Protein AF-A0AB34H492-F1 (afdb_monomer_lite)

Sequence (270 aa):
MSVILGNLPASDYFNIISFSDTVSVWKARGSIQATIQNVHSAKDYLGHMEAAGWTDINAALLAAASVLNHSNQEPGRGPSVGRITLIIFLTDGEPTAGVTTPSVILSNIRQALDNRNQGAAWRIYEDTNTALQLEGLYEEISMPLLVDVHLDYLGGLIGASPWAFFPNYFGGSELVVAGQVQPGEQELDIYLATRGPRGQLLVAHHSEVATNSSQKVFGCPGKPAPNVAHFICCLWADITFGELLEAHFQAHDASTHNLLATKVLNLSFE

Foldseek 3Di:
DLLLLVPADQADWDWDWDDALDIDTPDPQATDGSDPVVSVVVVVVVVPDDDDHHAAPLVRLLVVLVSVVSVQDDPPPDGQQFADDDDDDDDPDAHDHDDRDVVVSVVSNCVSNVNLPDDDDDDQDPDPCSVVVVNVVCQQVVAWFWAFKKKAKDDFFPPDDRIDTDGTDGPPDDDDDATHGHPPDQKIKMKIWIAGRNNDIDIDIDMDTPDPPLPPQPDDPPDPRPSVVVVSLVVNLVVVLVVLVVQLVVDDDPVSNVVSVVVNVVSVVD

pLDDT: mean 83.24, std 13.1, range [38.69, 97.56]

Secondary structure (DSSP, 8-state):
-HHHHHH--TT-EE--EEESSSEEES-TT--EE--HHHHHHHHHHHHT----S---HHHHHHHHHHHHHHHT--BTBPP-TT---------SS---SS---HHHHHHHHHHHTTT-------PPP-STTHHHHHHHHHHHHS-EEEEEEEEEEES-EESS-SEEEEEEEETT-------EEPTT--EEEEEEEEE-TTS-EEEEEEEEE----TT---S-TTSPPP-HHHHHHHHHHHHHHHHHHHHHHH--SHHHHHHHHHHHHHHHT-

Organism: Eschrichtius robustus (NCBI:txid9764)

Radius of gyration: 22.79 Å; chains: 1; bounding box: 48×48×65 Å

Structure (mmCIF, N/CA/C/O backbone):
data_AF-A0AB34H492-F1
#
_entry.id   AF-A0AB34H492-F1
#
loop_
_atom_site.group_PDB
_atom_site.id
_atom_site.type_symbol
_atom_site.label_atom_id
_atom_site.label_alt_id
_atom_site.label_comp_id
_atom_site.label_asym_id
_atom_site.label_entity_id
_atom_site.label_seq_id
_atom_site.pdbx_PDB_ins_code
_atom_site.Cartn_x
_atom_site.Cartn_y
_atom_site.Cartn_z
_atom_site.occupancy
_atom_site.B_iso_or_equiv
_atom_site.auth_seq_id
_atom_site.auth_comp_id
_atom_site.auth_asym_id
_atom_site.auth_atom_id
_atom_site.pdbx_PDB_model_num
ATOM 1 N N . MET A 1 1 ? 13.995 -9.605 -4.541 1.00 79.12 1 MET A N 1
ATOM 2 C CA . MET A 1 1 ? 13.024 -9.961 -5.607 1.00 79.12 1 MET A CA 1
ATOM 3 C C . MET A 1 1 ? 12.904 -11.456 -5.907 1.00 79.12 1 MET A C 1
ATOM 5 O O . MET A 1 1 ? 11.776 -11.912 -6.023 1.00 79.12 1 MET A O 1
ATOM 9 N N . SER A 1 2 ? 13.987 -12.242 -6.021 1.00 80.50 2 SER A N 1
ATOM 10 C CA . SER A 1 2 ? 13.864 -13.694 -6.305 1.00 80.50 2 SER A CA 1
ATOM 11 C C . SER A 1 2 ? 13.035 -14.458 -5.256 1.00 80.50 2 SER A C 1
ATOM 13 O O . SER A 1 2 ? 12.267 -15.347 -5.622 1.00 80.50 2 SER A O 1
ATOM 15 N N . VAL A 1 3 ? 13.153 -14.054 -3.983 1.00 82.94 3 VAL A N 1
ATOM 16 C CA . VAL A 1 3 ? 12.357 -14.562 -2.852 1.00 82.94 3 VAL A CA 1
ATOM 17 C C . VAL A 1 3 ? 10.865 -14.288 -3.065 1.00 82.94 3 VAL A C 1
ATOM 19 O O . VAL A 1 3 ? 10.089 -15.224 -3.198 1.00 82.94 3 VAL A O 1
ATOM 22 N N . ILE A 1 4 ? 10.490 -13.016 -3.250 1.00 87.94 4 ILE A N 1
ATOM 23 C CA . ILE A 1 4 ? 9.106 -12.586 -3.523 1.00 87.94 4 ILE A CA 1
ATOM 24 C C . ILE A 1 4 ? 8.499 -13.364 -4.697 1.00 87.94 4 ILE A C 1
ATOM 26 O O . ILE A 1 4 ? 7.429 -13.947 -4.571 1.00 87.94 4 ILE A O 1
ATOM 30 N N . LEU A 1 5 ? 9.207 -13.443 -5.831 1.00 91.25 5 LEU A N 1
ATOM 31 C CA . LEU A 1 5 ? 8.718 -14.165 -7.010 1.00 91.25 5 LEU A CA 1
ATOM 32 C C . LEU A 1 5 ? 8.516 -15.667 -6.763 1.00 91.25 5 LEU A C 1
ATOM 34 O O . LEU A 1 5 ? 7.675 -16.275 -7.416 1.00 91.25 5 LEU A O 1
ATOM 38 N N . GLY A 1 6 ? 9.302 -16.273 -5.870 1.00 87.31 6 GLY A N 1
ATOM 39 C CA . GLY A 1 6 ? 9.151 -17.678 -5.487 1.00 87.31 6 GLY A CA 1
ATOM 40 C C . GLY A 1 6 ? 7.926 -17.945 -4.612 1.00 87.31 6 GLY A C 1
ATOM 41 O O . GLY A 1 6 ? 7.386 -19.046 -4.678 1.00 87.31 6 GLY A O 1
ATOM 42 N N . ASN A 1 7 ? 7.481 -16.939 -3.859 1.00 88.50 7 ASN A N 1
ATOM 43 C CA . ASN A 1 7 ? 6.376 -17.043 -2.906 1.00 88.50 7 ASN A CA 1
ATOM 44 C C . ASN A 1 7 ? 5.032 -16.561 -3.484 1.00 88.50 7 ASN A C 1
ATOM 46 O O . ASN A 1 7 ? 4.016 -16.646 -2.801 1.00 88.50 7 ASN A O 1
ATOM 50 N N . LEU A 1 8 ? 4.999 -16.091 -4.740 1.00 91.50 8 LEU A N 1
ATOM 51 C CA . LEU A 1 8 ? 3.760 -15.679 -5.403 1.00 91.50 8 LEU A CA 1
ATOM 52 C C . LEU A 1 8 ? 2.799 -16.870 -5.593 1.00 91.50 8 LEU A C 1
ATOM 54 O O . LEU A 1 8 ? 3.162 -17.851 -6.255 1.00 91.50 8 LEU A O 1
ATOM 58 N N . PRO A 1 9 ? 1.547 -16.780 -5.110 1.00 90.44 9 PRO A N 1
ATOM 59 C CA . PRO A 1 9 ? 0.512 -17.760 -5.415 1.00 90.44 9 PRO A CA 1
ATOM 60 C C . PRO A 1 9 ? 0.245 -17.859 -6.921 1.00 90.44 9 PRO A C 1
ATOM 62 O O . PRO A 1 9 ? 0.127 -16.856 -7.619 1.00 90.44 9 PRO A O 1
ATOM 65 N N . ALA A 1 10 ? 0.038 -19.072 -7.440 1.00 91.75 10 ALA A N 1
ATOM 66 C CA . ALA A 1 10 ? -0.224 -19.279 -8.871 1.00 91.75 10 ALA A CA 1
ATOM 67 C C . ALA A 1 10 ? -1.538 -18.642 -9.376 1.00 91.75 10 ALA A C 1
ATOM 69 O O . ALA A 1 10 ? -1.752 -18.519 -10.586 1.00 91.75 10 ALA A O 1
ATOM 70 N N . SER A 1 11 ? -2.440 -18.263 -8.468 1.00 88.31 11 SER A N 1
ATOM 71 C CA . SER A 1 11 ? -3.657 -17.494 -8.758 1.00 88.31 11 SER A CA 1
ATOM 72 C C . SER A 1 11 ? -3.389 -16.027 -9.085 1.00 88.31 11 SER A C 1
ATOM 74 O O . SER A 1 11 ? -4.253 -15.373 -9.680 1.00 88.31 11 SER A O 1
ATOM 76 N N . ASP A 1 12 ? -2.220 -15.520 -8.703 1.00 90.38 12 ASP A N 1
ATOM 77 C CA . ASP A 1 12 ? -1.935 -14.095 -8.689 1.00 90.38 12 ASP A CA 1
ATOM 78 C C . ASP A 1 12 ? -1.379 -13.625 -10.024 1.00 90.38 12 ASP A C 1
ATOM 80 O O . ASP A 1 12 ? -0.982 -14.407 -10.895 1.00 90.38 12 ASP A O 1
ATOM 84 N N . TYR A 1 13 ? -1.404 -12.309 -10.203 1.00 91.94 13 TYR A N 1
ATOM 85 C CA . TYR A 1 13 ? -0.961 -11.643 -11.414 1.00 91.94 13 TYR A CA 1
ATOM 86 C C . TYR A 1 13 ? 0.046 -10.579 -11.042 1.00 91.94 13 TYR A C 1
ATOM 88 O O . TYR A 1 13 ? -0.188 -9.797 -10.127 1.00 91.94 13 TYR A O 1
ATOM 96 N N . PHE A 1 14 ? 1.142 -10.527 -11.782 1.00 94.38 14 PHE A N 1
ATOM 97 C CA . PHE A 1 14 ? 2.232 -9.619 -11.482 1.00 94.38 14 PHE A CA 1
ATOM 98 C C . PHE A 1 14 ? 2.835 -9.039 -12.758 1.00 94.38 14 PHE A C 1
ATOM 100 O O . PHE A 1 14 ? 2.651 -9.551 -13.868 1.00 94.38 14 PHE A O 1
ATOM 107 N N . ASN A 1 15 ? 3.563 -7.947 -12.575 1.00 95.44 15 ASN A N 1
ATOM 108 C CA . ASN A 1 15 ? 4.423 -7.346 -13.577 1.00 95.44 15 ASN A CA 1
ATOM 109 C C . ASN A 1 15 ? 5.659 -6.790 -12.867 1.00 95.44 15 ASN A C 1
ATOM 111 O O . ASN A 1 15 ? 5.642 -6.593 -11.652 1.00 95.44 15 ASN A O 1
ATOM 115 N N . ILE A 1 16 ? 6.726 -6.550 -13.619 1.00 95.81 16 ILE A N 1
ATOM 116 C CA . ILE A 1 16 ? 7.965 -5.978 -13.096 1.00 95.81 16 ILE A CA 1
ATOM 117 C C . ILE A 1 16 ? 8.245 -4.710 -13.883 1.00 95.81 16 ILE A C 1
ATOM 119 O O . ILE A 1 16 ? 8.241 -4.720 -15.117 1.00 95.81 16 ILE A O 1
ATOM 123 N N . ILE A 1 17 ? 8.478 -3.628 -13.151 1.00 95.31 17 ILE A N 1
ATOM 124 C CA . ILE A 1 17 ? 8.886 -2.344 -13.704 1.00 95.31 17 ILE A CA 1
ATOM 125 C C . ILE A 1 17 ? 10.258 -2.043 -13.128 1.00 95.31 17 ILE A C 1
ATOM 127 O O . ILE A 1 17 ? 10.424 -1.962 -11.913 1.00 95.31 17 ILE A O 1
ATOM 131 N N . SER A 1 18 ? 11.238 -1.922 -14.012 1.00 94.31 18 SER A N 1
ATOM 132 C CA . SER A 1 18 ? 12.581 -1.465 -13.678 1.00 94.31 18 SER A CA 1
ATOM 133 C C . SER A 1 18 ? 12.731 -0.020 -14.124 1.00 94.31 18 SER A C 1
ATOM 135 O O . SER A 1 18 ? 12.224 0.345 -15.189 1.00 94.31 18 SER A O 1
ATOM 137 N N . PHE A 1 19 ? 13.424 0.791 -13.333 1.00 94.31 19 PHE A N 1
ATOM 138 C CA . PHE A 1 19 ? 13.588 2.205 -13.631 1.00 94.31 19 PHE A CA 1
ATOM 139 C C . PHE A 1 19 ? 14.992 2.709 -13.298 1.00 94.31 19 PHE A C 1
ATOM 141 O O . PHE A 1 19 ? 15.631 2.233 -12.362 1.00 94.31 19 PHE A O 1
ATOM 148 N N . SER A 1 20 ? 15.422 3.676 -14.098 1.00 93.31 20 SER A N 1
ATOM 149 C CA . SER A 1 20 ? 16.578 4.551 -13.930 1.00 93.31 20 SER A CA 1
ATOM 150 C C . SER A 1 20 ? 16.148 5.964 -14.363 1.00 93.31 20 SER A C 1
ATOM 152 O O . SER A 1 20 ? 15.064 6.412 -13.999 1.00 93.31 20 SER A O 1
ATOM 154 N N . ASP A 1 21 ? 16.926 6.650 -15.202 1.00 90.38 21 ASP A N 1
ATOM 155 C CA . ASP A 1 21 ? 16.483 7.747 -16.068 1.00 90.38 21 ASP A CA 1
ATOM 156 C C . ASP A 1 21 ? 15.478 7.302 -17.145 1.00 90.38 21 ASP A C 1
ATOM 158 O O . ASP A 1 21 ? 14.836 8.137 -17.782 1.00 90.38 21 ASP A O 1
ATOM 162 N N . THR A 1 22 ? 15.331 5.990 -17.354 1.00 91.38 22 THR A N 1
ATOM 163 C CA . THR A 1 22 ? 14.330 5.397 -18.245 1.00 91.38 22 THR A CA 1
ATOM 164 C C . THR A 1 22 ? 13.507 4.343 -17.514 1.00 91.38 22 THR A C 1
ATOM 166 O O . THR A 1 22 ? 13.939 3.783 -16.510 1.00 91.38 22 THR A O 1
ATOM 169 N N . VAL A 1 23 ? 12.305 4.055 -18.013 1.00 94.19 23 VAL A N 1
ATOM 170 C CA . VAL A 1 23 ? 11.406 3.053 -17.427 1.00 94.19 23 VAL A CA 1
ATOM 171 C C . VAL A 1 23 ? 11.210 1.905 -18.405 1.00 94.19 23 VAL A C 1
ATOM 173 O O . VAL A 1 23 ? 10.827 2.119 -19.555 1.00 94.19 23 VAL A O 1
ATOM 176 N N . SER A 1 24 ? 11.422 0.680 -17.929 1.00 93.94 24 SER A N 1
ATOM 177 C CA . SER A 1 24 ? 11.164 -0.548 -18.679 1.00 93.94 24 SER A CA 1
ATOM 178 C C . SER A 1 24 ? 10.102 -1.382 -17.971 1.00 93.94 24 SER A C 1
ATOM 180 O O . SER A 1 24 ? 10.247 -1.766 -16.810 1.00 93.94 24 SER A O 1
ATOM 182 N N . VAL A 1 25 ? 9.021 -1.673 -18.694 1.00 95.00 25 VAL A N 1
ATOM 183 C CA . VAL A 1 25 ? 7.930 -2.539 -18.239 1.00 95.00 25 VAL A CA 1
ATOM 184 C C . VAL A 1 25 ? 8.128 -3.917 -18.857 1.00 95.00 25 VAL A C 1
ATOM 186 O O . VAL A 1 25 ? 8.064 -4.064 -20.078 1.00 95.00 25 VAL A O 1
ATOM 189 N N . TRP A 1 26 ? 8.314 -4.945 -18.028 1.00 94.88 26 TRP A N 1
ATOM 190 C CA . TRP A 1 26 ? 8.596 -6.299 -18.511 1.00 94.88 26 TRP A CA 1
ATOM 191 C C . TRP A 1 26 ? 7.475 -6.857 -19.401 1.00 94.88 26 TRP A C 1
ATOM 193 O O . TRP A 1 26 ? 7.739 -7.444 -20.457 1.00 94.88 26 TRP A O 1
ATOM 203 N N . LYS A 1 27 ? 6.210 -6.661 -19.004 1.00 93.62 27 LYS A N 1
ATOM 204 C CA . LYS A 1 27 ? 5.031 -7.032 -19.802 1.00 93.62 27 LYS A CA 1
ATOM 205 C C . LYS A 1 27 ? 4.205 -5.801 -20.159 1.00 93.62 27 LYS A C 1
ATOM 207 O O . LYS A 1 27 ? 3.381 -5.338 -19.378 1.00 93.62 27 LYS A O 1
ATOM 212 N N . ALA A 1 28 ? 4.379 -5.311 -21.385 1.00 86.06 28 ALA A N 1
ATOM 213 C CA . ALA A 1 28 ? 3.688 -4.118 -21.884 1.00 86.06 28 ALA A CA 1
ATOM 214 C C . ALA A 1 28 ? 2.153 -4.252 -21.954 1.00 86.06 28 ALA A C 1
ATOM 216 O O . ALA A 1 28 ? 1.450 -3.250 -21.960 1.00 86.06 28 ALA A O 1
ATOM 217 N N . ARG A 1 29 ? 1.620 -5.482 -22.005 1.00 83.94 29 ARG A N 1
ATOM 218 C CA . ARG A 1 29 ? 0.169 -5.746 -22.059 1.00 83.94 29 ARG A CA 1
ATOM 219 C C . ARG A 1 29 ? -0.509 -5.793 -20.683 1.00 83.94 29 ARG A C 1
ATOM 221 O O . ARG A 1 29 ? -1.682 -6.126 -20.610 1.00 83.94 29 ARG A O 1
ATOM 228 N N . GLY A 1 30 ? 0.210 -5.479 -19.607 1.00 87.50 30 GLY A N 1
ATOM 229 C CA . GLY A 1 30 ? -0.310 -5.552 -18.242 1.00 87.50 30 GLY A CA 1
ATOM 230 C C . GLY A 1 30 ? 0.186 -6.779 -17.477 1.00 87.50 30 GLY A C 1
ATOM 231 O O . GLY A 1 30 ? 1.142 -7.444 -17.884 1.00 87.50 30 GLY A O 1
ATOM 232 N N . SER A 1 31 ? -0.446 -7.056 -16.337 1.00 91.06 31 SER A N 1
ATOM 233 C CA . SER A 1 31 ? -0.014 -8.122 -15.428 1.00 91.06 31 SER A CA 1
ATOM 234 C C . SER A 1 31 ? -0.331 -9.522 -15.962 1.00 91.06 31 SER A C 1
ATOM 236 O O . SER A 1 31 ? -1.426 -9.794 -16.462 1.00 91.06 31 SER A O 1
ATOM 238 N N . ILE A 1 32 ? 0.611 -10.448 -15.786 1.00 93.00 32 ILE A N 1
ATOM 239 C CA . ILE A 1 32 ? 0.495 -11.848 -16.215 1.00 93.00 32 ILE A CA 1
ATOM 240 C C . ILE A 1 32 ? 0.417 -12.790 -15.017 1.00 93.00 32 ILE A C 1
ATOM 242 O O . ILE A 1 32 ? 0.898 -12.467 -13.937 1.00 93.00 32 ILE A O 1
ATOM 246 N N . GLN A 1 33 ? -0.195 -13.959 -15.208 1.00 93.94 33 GLN A N 1
ATOM 247 C CA . GLN A 1 33 ? -0.381 -14.927 -14.127 1.00 93.94 33 GLN A CA 1
ATOM 248 C C . GLN A 1 33 ? 0.964 -15.472 -13.623 1.00 93.94 33 GLN A C 1
ATOM 250 O O . GLN A 1 33 ? 1.848 -15.759 -14.437 1.00 93.94 33 GLN A O 1
ATOM 255 N N . ALA A 1 34 ? 1.091 -15.694 -12.316 1.00 95.19 34 ALA A N 1
ATOM 256 C CA . ALA A 1 34 ? 2.255 -16.279 -11.649 1.00 95.19 34 ALA A CA 1
ATOM 257 C C . ALA A 1 34 ? 2.389 -17.800 -11.877 1.00 95.19 34 ALA A C 1
ATOM 259 O O . ALA A 1 34 ? 2.493 -18.599 -10.953 1.00 95.19 34 ALA A O 1
ATOM 260 N N . THR A 1 35 ? 2.386 -18.229 -13.141 1.00 96.31 35 THR A N 1
ATOM 261 C CA . THR A 1 35 ? 2.713 -19.615 -13.498 1.00 96.31 35 THR A CA 1
ATOM 262 C C . THR A 1 35 ? 4.196 -19.891 -13.252 1.00 96.31 35 THR A C 1
ATOM 264 O O . THR A 1 35 ? 5.018 -18.980 -13.340 1.00 96.31 35 THR A O 1
ATOM 267 N N . ILE A 1 36 ? 4.562 -21.157 -13.030 1.00 95.31 36 ILE A N 1
ATOM 268 C CA . ILE A 1 36 ? 5.964 -21.577 -12.839 1.00 95.31 36 ILE A CA 1
ATOM 269 C C . ILE A 1 36 ? 6.861 -21.047 -13.970 1.00 95.31 36 ILE A C 1
ATOM 271 O O . ILE A 1 36 ? 7.945 -20.525 -13.720 1.00 95.31 36 ILE A O 1
ATOM 275 N N . GLN A 1 37 ? 6.383 -21.123 -15.216 1.00 96.69 37 GLN A N 1
ATOM 276 C CA . GLN A 1 37 ? 7.111 -20.628 -16.382 1.00 96.69 37 GLN A CA 1
ATOM 277 C C . GLN A 1 37 ? 7.275 -19.104 -16.355 1.00 96.69 37 GLN A C 1
ATOM 279 O O . GLN A 1 37 ? 8.372 -18.605 -16.589 1.00 96.69 37 GLN A O 1
ATOM 284 N N . ASN A 1 38 ? 6.211 -18.361 -16.039 1.00 96.44 38 ASN A N 1
ATOM 285 C CA . ASN A 1 38 ? 6.275 -16.902 -15.968 1.00 96.44 38 ASN A CA 1
ATOM 286 C C . ASN A 1 38 ? 7.176 -16.432 -14.822 1.00 96.44 38 ASN A C 1
ATOM 288 O O . ASN A 1 38 ? 7.946 -15.495 -15.009 1.00 96.44 38 ASN A O 1
ATOM 292 N N . VAL A 1 39 ? 7.137 -17.101 -13.669 1.00 96.56 39 VAL A N 1
ATOM 293 C CA . VAL A 1 39 ? 8.042 -16.833 -12.542 1.00 96.56 39 VAL A CA 1
ATOM 294 C C . VAL A 1 39 ? 9.497 -17.095 -12.938 1.00 96.56 39 VAL A C 1
ATOM 296 O O . VAL A 1 39 ? 10.363 -16.277 -12.634 1.00 96.56 39 VAL A O 1
ATOM 299 N N . HIS A 1 40 ? 9.781 -18.182 -13.663 1.00 95.62 40 HIS A N 1
ATOM 300 C CA . HIS A 1 40 ? 11.125 -18.443 -14.185 1.00 95.62 40 HIS A CA 1
ATOM 301 C C . HIS A 1 40 ? 11.578 -17.337 -15.145 1.00 95.62 40 HIS A C 1
ATOM 303 O O . HIS A 1 40 ? 12.627 -16.735 -14.938 1.00 95.62 40 HIS A O 1
ATOM 309 N N . SER A 1 41 ? 10.753 -16.990 -16.137 1.00 96.06 41 SER A N 1
ATOM 310 C CA . SER A 1 41 ? 11.067 -15.914 -17.085 1.00 96.06 41 SER A CA 1
ATOM 311 C C . SER A 1 41 ? 11.231 -14.546 -16.413 1.00 96.06 41 SER A C 1
ATOM 313 O O . SER A 1 41 ? 11.980 -13.709 -16.910 1.00 96.06 41 SER A O 1
ATOM 315 N N . ALA A 1 42 ? 10.538 -14.300 -15.299 1.00 95.56 42 ALA A N 1
ATOM 316 C CA . ALA A 1 42 ? 10.712 -13.095 -14.497 1.00 95.56 42 ALA A CA 1
ATOM 317 C C . ALA A 1 42 ? 12.072 -13.076 -13.791 1.00 95.56 42 ALA A C 1
ATOM 319 O O . ALA A 1 42 ? 12.748 -12.050 -13.793 1.00 95.56 42 ALA A O 1
ATOM 320 N N . LYS A 1 43 ? 12.493 -14.209 -13.214 1.00 94.75 43 LYS A N 1
ATOM 321 C CA . LYS A 1 43 ? 13.824 -14.351 -12.605 1.00 94.75 43 LYS A CA 1
ATOM 322 C C . LYS A 1 43 ? 14.929 -14.174 -13.644 1.00 94.75 43 LYS A C 1
ATOM 324 O O . LYS A 1 43 ? 15.886 -13.456 -13.368 1.00 94.75 43 LYS A O 1
ATOM 329 N N . ASP A 1 44 ? 14.750 -14.735 -14.839 1.00 94.12 44 ASP A N 1
ATOM 330 C CA . ASP A 1 44 ? 15.670 -14.524 -15.959 1.00 94.12 44 ASP A CA 1
ATOM 331 C C . ASP A 1 44 ? 15.729 -13.041 -16.340 1.00 94.12 44 ASP A C 1
ATOM 333 O O . ASP A 1 44 ? 16.815 -12.484 -16.436 1.00 94.12 44 ASP A O 1
ATOM 337 N N . TYR A 1 45 ? 14.579 -12.370 -16.493 1.00 92.81 45 TYR A N 1
ATOM 338 C CA . TYR A 1 45 ? 14.523 -10.932 -16.785 1.00 92.81 45 TYR A CA 1
ATOM 339 C C . TYR A 1 45 ? 15.288 -10.097 -15.746 1.00 92.81 45 TYR A C 1
ATOM 341 O O . TYR A 1 45 ? 16.106 -9.261 -16.120 1.00 92.81 45 TYR A O 1
ATOM 349 N N . LEU A 1 46 ? 15.080 -10.367 -14.452 1.00 91.50 46 LEU A N 1
ATOM 350 C CA . LEU A 1 46 ? 15.784 -9.681 -13.364 1.00 91.50 46 LEU A CA 1
ATOM 351 C C . LEU A 1 46 ? 17.297 -9.946 -13.370 1.00 91.50 46 LEU A C 1
ATOM 353 O O . LEU A 1 46 ? 18.066 -9.064 -13.005 1.00 91.50 46 LEU A O 1
ATOM 357 N N . GLY A 1 47 ? 17.732 -11.140 -13.784 1.00 89.44 47 GLY A N 1
ATOM 358 C CA . GLY A 1 47 ? 19.152 -11.503 -13.852 1.00 89.44 47 GLY A CA 1
ATOM 359 C C . GLY A 1 47 ? 19.954 -10.727 -14.902 1.00 89.44 47 GLY A C 1
ATOM 360 O O . GLY A 1 47 ? 21.178 -10.711 -14.827 1.00 89.44 47 GLY A O 1
ATOM 361 N N . HIS A 1 48 ? 19.278 -10.076 -15.853 1.00 87.69 48 HIS A N 1
ATOM 362 C CA . HIS A 1 48 ? 19.898 -9.242 -16.890 1.00 87.69 48 HIS A CA 1
ATOM 363 C C . HIS A 1 48 ? 19.768 -7.738 -16.597 1.00 87.69 48 HIS A C 1
ATOM 365 O O . HIS A 1 48 ? 20.063 -6.920 -17.467 1.00 87.69 48 HIS A O 1
ATOM 371 N N . MET A 1 49 ? 19.281 -7.357 -15.412 1.00 86.06 49 MET A N 1
ATOM 372 C CA . MET A 1 49 ? 19.184 -5.951 -15.029 1.00 86.06 49 MET A CA 1
ATOM 373 C C . MET A 1 49 ? 20.545 -5.411 -14.596 1.00 86.06 49 MET A C 1
ATOM 375 O O . MET A 1 49 ? 21.214 -6.000 -13.749 1.00 86.06 49 MET A O 1
ATOM 379 N N . GLU A 1 50 ? 20.910 -4.248 -15.126 1.00 81.81 50 GLU A N 1
ATOM 380 C CA . GLU A 1 50 ? 22.099 -3.502 -14.723 1.00 81.81 50 GLU A CA 1
ATOM 381 C C . GLU A 1 50 ? 21.678 -2.175 -14.092 1.00 81.81 50 GLU A C 1
ATOM 383 O O . GLU A 1 50 ? 20.813 -1.469 -14.615 1.00 81.81 50 GLU A O 1
ATOM 388 N N . ALA A 1 51 ? 22.282 -1.839 -12.952 1.00 78.38 51 ALA A N 1
ATOM 389 C CA . ALA A 1 51 ? 22.092 -0.541 -12.323 1.00 78.38 51 ALA A CA 1
ATOM 390 C C . ALA A 1 51 ? 22.951 0.495 -13.059 1.00 78.38 51 ALA A C 1
ATOM 392 O O . ALA A 1 51 ? 24.180 0.457 -12.995 1.00 78.38 51 ALA A O 1
ATOM 393 N N . ALA A 1 52 ? 22.304 1.409 -13.774 1.00 79.81 52 ALA A N 1
ATOM 394 C CA . ALA A 1 52 ? 22.957 2.512 -14.464 1.00 79.81 52 ALA A CA 1
ATOM 395 C C . ALA A 1 52 ? 21.994 3.695 -14.596 1.00 79.81 52 ALA A C 1
ATOM 397 O O . ALA A 1 52 ? 20.780 3.517 -14.575 1.00 79.81 52 ALA A O 1
ATOM 398 N N . GLY A 1 53 ? 22.543 4.893 -14.787 1.00 86.38 53 GLY A N 1
ATOM 399 C CA . GLY A 1 53 ? 21.761 6.101 -15.046 1.00 86.38 53 GLY A CA 1
ATOM 400 C C . GLY A 1 53 ? 21.340 6.853 -13.782 1.00 86.38 53 GLY A C 1
ATOM 401 O O . GLY A 1 53 ? 21.996 6.777 -12.746 1.00 86.38 53 GLY A O 1
ATOM 402 N N . TRP A 1 54 ? 20.277 7.640 -13.924 1.00 91.62 54 TRP A N 1
ATOM 403 C CA . TRP A 1 54 ? 19.689 8.473 -12.869 1.00 91.62 54 TRP A CA 1
ATOM 404 C C . TRP A 1 54 ? 18.439 7.800 -12.284 1.00 91.62 54 TRP A C 1
ATOM 406 O O . TRP A 1 54 ? 18.202 6.626 -12.542 1.00 91.62 54 TRP A O 1
ATOM 416 N N . THR A 1 55 ? 17.625 8.528 -11.518 1.00 94.75 55 THR A N 1
ATOM 417 C CA . THR A 1 55 ? 16.463 7.971 -10.806 1.00 94.75 55 THR A CA 1
ATOM 418 C C . THR A 1 55 ? 15.189 8.758 -11.134 1.00 94.75 55 THR A C 1
ATOM 420 O O . THR A 1 55 ? 14.944 9.810 -10.543 1.00 94.75 55 THR A O 1
ATOM 423 N N . ASP A 1 56 ? 14.359 8.271 -12.058 1.00 96.56 56 ASP A N 1
ATOM 424 C CA . ASP A 1 56 ? 13.048 8.848 -12.405 1.00 96.56 56 ASP A CA 1
ATOM 425 C C . ASP A 1 56 ? 11.904 8.086 -11.710 1.00 96.56 56 ASP A C 1
ATOM 427 O O . ASP A 1 56 ? 11.202 7.246 -12.284 1.00 96.56 56 ASP A O 1
ATOM 431 N N . ILE A 1 57 ? 11.720 8.396 -10.423 1.00 96.69 57 ILE A N 1
ATOM 432 C CA . ILE A 1 57 ? 10.670 7.809 -9.573 1.00 96.69 57 ILE A CA 1
ATOM 433 C C . ILE A 1 57 ? 9.270 8.116 -10.123 1.00 96.69 57 ILE A C 1
ATOM 435 O O . ILE A 1 57 ? 8.373 7.269 -10.086 1.00 96.69 57 ILE A O 1
ATOM 439 N N . ASN A 1 58 ? 9.071 9.328 -10.645 1.00 97.12 58 ASN A N 1
ATOM 440 C CA . ASN A 1 58 ? 7.779 9.765 -11.156 1.00 97.12 58 ASN A CA 1
ATOM 441 C C . ASN A 1 58 ? 7.342 8.918 -12.352 1.00 97.12 58 ASN A C 1
ATOM 443 O O . ASN A 1 58 ? 6.224 8.399 -12.364 1.00 97.12 58 ASN A O 1
ATOM 447 N N . ALA A 1 59 ? 8.217 8.750 -13.346 1.00 97.19 59 ALA A N 1
ATOM 448 C CA . ALA A 1 59 ? 7.908 7.941 -14.516 1.00 97.19 59 ALA A CA 1
ATOM 449 C C . ALA A 1 59 ? 7.643 6.476 -14.134 1.00 97.19 59 ALA A C 1
ATOM 451 O O . ALA A 1 59 ? 6.708 5.870 -14.663 1.00 97.19 59 ALA A O 1
ATOM 452 N N . ALA A 1 60 ? 8.408 5.921 -13.187 1.00 96.44 60 ALA A N 1
ATOM 453 C CA . ALA A 1 60 ? 8.233 4.547 -12.721 1.00 96.44 60 ALA A CA 1
ATOM 454 C C . ALA A 1 60 ? 6.845 4.315 -12.101 1.00 96.44 60 ALA A C 1
ATOM 456 O O . ALA A 1 60 ? 6.145 3.362 -12.455 1.00 96.44 60 ALA A O 1
ATOM 457 N N . LEU A 1 61 ? 6.414 5.216 -11.213 1.00 95.44 61 LEU A N 1
ATOM 458 C CA . LEU A 1 61 ? 5.127 5.099 -10.526 1.00 95.44 61 LEU A CA 1
ATOM 459 C C . LEU A 1 61 ? 3.940 5.374 -11.462 1.00 95.44 61 LEU A C 1
ATOM 461 O O . LEU A 1 61 ? 2.917 4.693 -11.370 1.00 95.44 61 LEU A O 1
ATOM 465 N N . LEU A 1 62 ? 4.085 6.289 -12.426 1.00 96.00 62 LEU A N 1
ATOM 466 C CA . LEU A 1 62 ? 3.079 6.491 -13.476 1.00 96.00 62 LEU A CA 1
ATOM 467 C C . LEU A 1 62 ? 2.965 5.276 -14.411 1.00 96.00 62 LEU A C 1
ATOM 469 O O . LEU A 1 62 ? 1.856 4.900 -14.801 1.00 96.00 62 LEU A O 1
ATOM 473 N N . ALA A 1 63 ? 4.081 4.619 -14.734 1.00 95.69 63 ALA A N 1
ATOM 474 C CA . ALA A 1 63 ? 4.061 3.372 -15.493 1.00 95.69 63 ALA A CA 1
ATOM 475 C C . ALA A 1 63 ? 3.358 2.249 -14.714 1.00 95.69 63 ALA A C 1
ATOM 477 O O . ALA A 1 63 ? 2.559 1.511 -15.296 1.00 95.69 63 ALA A O 1
ATOM 478 N N . ALA A 1 64 ? 3.583 2.157 -13.398 1.00 94.25 64 ALA A N 1
ATOM 479 C CA . ALA A 1 64 ? 2.881 1.210 -12.533 1.00 94.25 64 ALA A CA 1
ATOM 480 C C . ALA A 1 64 ? 1.366 1.452 -12.541 1.00 94.25 64 ALA A C 1
ATOM 482 O O . ALA A 1 64 ? 0.600 0.522 -12.799 1.00 94.25 64 ALA A O 1
ATOM 483 N N . ALA A 1 65 ? 0.933 2.702 -12.360 1.00 91.88 65 ALA A N 1
ATOM 484 C CA . ALA A 1 65 ? -0.481 3.069 -12.434 1.00 91.88 65 ALA A CA 1
ATOM 485 C C . ALA A 1 65 ? -1.106 2.712 -13.798 1.00 91.88 65 ALA A C 1
ATOM 487 O O . ALA A 1 65 ? -2.209 2.165 -13.861 1.00 91.88 65 ALA A O 1
ATOM 488 N N . SER A 1 66 ? -0.380 2.943 -14.895 1.00 91.25 66 SER A N 1
ATOM 489 C CA . SER A 1 66 ? -0.821 2.573 -16.246 1.00 91.25 66 SER A CA 1
ATOM 490 C C . SER A 1 66 ? -1.027 1.059 -16.407 1.00 91.25 66 SER A C 1
ATOM 492 O O . SER A 1 66 ? -2.069 0.619 -16.899 1.00 91.25 66 SER A O 1
ATOM 494 N N . VAL A 1 67 ? -0.086 0.241 -15.919 1.00 90.94 67 VAL A N 1
ATOM 495 C CA . VAL A 1 67 ? -0.193 -1.232 -15.938 1.00 90.94 67 VAL A CA 1
ATOM 496 C C . VAL A 1 67 ? -1.439 -1.721 -15.193 1.00 90.94 67 VAL A C 1
ATOM 498 O O . VAL A 1 67 ? -2.124 -2.636 -15.669 1.00 90.94 67 VAL A O 1
ATOM 501 N N . LEU A 1 68 ? -1.765 -1.105 -14.054 1.00 85.69 68 LEU A N 1
ATOM 502 C CA . LEU A 1 68 ? -2.969 -1.436 -13.289 1.00 85.69 68 LEU A CA 1
ATOM 503 C C . LEU A 1 68 ? -4.248 -1.058 -14.041 1.00 85.69 68 LEU A C 1
ATOM 505 O O . LEU A 1 68 ? -5.170 -1.870 -14.137 1.00 85.69 68 LEU A O 1
ATOM 509 N N . ASN A 1 69 ? -4.283 0.135 -14.634 1.00 80.81 69 ASN A N 1
ATOM 510 C CA . ASN A 1 69 ? -5.439 0.618 -15.387 1.00 80.81 69 ASN A CA 1
ATOM 511 C C . ASN A 1 69 ? -5.713 -0.229 -16.641 1.00 80.81 69 ASN A C 1
ATOM 513 O O . ASN A 1 69 ? -6.867 -0.569 -16.906 1.00 80.81 69 ASN A O 1
ATOM 517 N N . HIS A 1 70 ? -4.675 -0.653 -17.368 1.00 73.75 70 HIS A N 1
ATOM 518 C CA . HIS A 1 70 ? -4.820 -1.554 -18.519 1.00 73.75 70 HIS A CA 1
ATOM 519 C C . HIS A 1 70 ? -5.322 -2.945 -18.129 1.00 73.75 70 HIS A C 1
ATOM 521 O O . HIS A 1 70 ? -6.169 -3.514 -18.819 1.00 73.75 70 HIS A O 1
ATOM 527 N N . SER A 1 71 ? -4.859 -3.469 -16.993 1.00 64.31 71 SER A N 1
ATOM 528 C CA . SER A 1 71 ? -5.295 -4.775 -16.485 1.00 64.31 71 SER A CA 1
ATOM 529 C C . SER A 1 71 ? -6.792 -4.801 -16.134 1.00 64.31 71 SER A C 1
ATOM 531 O O . SER A 1 71 ? -7.391 -5.875 -16.102 1.00 64.31 71 SER A O 1
ATOM 533 N N . ASN A 1 72 ? -7.407 -3.628 -15.930 1.00 58.88 72 ASN A N 1
ATOM 534 C CA . ASN A 1 72 ? -8.840 -3.455 -15.682 1.00 58.88 72 ASN A CA 1
ATOM 535 C C . ASN A 1 72 ? -9.696 -3.302 -16.952 1.00 58.88 72 ASN A C 1
ATOM 537 O O . ASN A 1 72 ? -10.921 -3.280 -16.849 1.00 58.88 72 ASN A O 1
ATOM 541 N N . GLN A 1 73 ? -9.078 -3.204 -18.134 1.00 54.00 73 GLN A N 1
ATOM 542 C CA . GLN A 1 73 ? -9.752 -2.892 -19.402 1.00 54.00 73 GLN A CA 1
ATOM 543 C C . GLN A 1 73 ? -9.695 -4.023 -20.452 1.00 54.00 73 GLN A C 1
ATOM 545 O O . GLN A 1 73 ? -10.192 -3.831 -21.562 1.00 54.00 73 GLN A O 1
ATOM 550 N N . GLU A 1 74 ? -9.121 -5.199 -20.155 1.00 52.00 74 GLU A N 1
ATOM 551 C CA . GLU A 1 74 ? -9.049 -6.295 -21.139 1.00 52.00 74 GLU A CA 1
ATOM 552 C C . GLU A 1 74 ? -10.445 -6.853 -21.519 1.00 52.00 74 GLU A C 1
ATOM 554 O O . GLU A 1 74 ? -11.170 -7.348 -20.649 1.00 52.00 74 GLU A O 1
ATOM 559 N N . PRO A 1 75 ? -10.824 -6.861 -22.817 1.00 38.69 75 PRO A N 1
ATOM 560 C CA . PRO A 1 75 ? -12.100 -7.408 -23.270 1.00 38.69 75 PRO A CA 1
ATOM 561 C C . PRO A 1 75 ? -12.123 -8.936 -23.133 1.00 38.69 75 PRO A C 1
ATOM 563 O O . PRO A 1 75 ? -11.283 -9.634 -23.697 1.00 38.69 75 PRO A O 1
ATOM 566 N N . GLY A 1 76 ? -13.113 -9.470 -22.414 1.00 45.81 76 GLY A N 1
ATOM 567 C CA . GLY A 1 76 ? -13.320 -10.917 -22.244 1.00 45.81 76 GLY A CA 1
ATOM 568 C C . GLY A 1 76 ? -12.850 -11.471 -20.899 1.00 45.81 76 GLY A C 1
ATOM 569 O O . GLY A 1 76 ? -13.284 -12.555 -20.505 1.00 45.81 76 GLY A O 1
ATOM 570 N N . ARG A 1 77 ? -12.062 -10.707 -20.133 1.00 48.81 77 ARG A N 1
ATOM 571 C CA . ARG A 1 77 ? -12.059 -10.860 -18.678 1.00 48.81 77 ARG A CA 1
ATOM 572 C C . ARG A 1 77 ? -13.321 -10.182 -18.164 1.00 48.81 77 ARG A C 1
ATOM 574 O O . ARG A 1 77 ? -13.595 -9.038 -18.513 1.00 48.81 77 ARG A O 1
ATOM 581 N N . GLY A 1 78 ? -14.108 -10.887 -17.348 1.00 44.47 78 GLY A N 1
ATOM 582 C CA . GLY A 1 78 ? -15.088 -10.209 -16.497 1.00 44.47 78 GLY A CA 1
ATOM 583 C C . GLY A 1 78 ? -14.392 -9.058 -15.760 1.00 44.47 78 GLY A C 1
ATOM 584 O O . GLY A 1 78 ? -13.164 -9.099 -15.621 1.00 44.47 78 GLY A O 1
ATOM 585 N N . PRO A 1 79 ? -15.124 -8.023 -15.323 1.00 46.09 79 PRO A N 1
ATOM 586 C CA . PRO A 1 79 ? -14.492 -6.884 -14.674 1.00 46.09 79 PRO A CA 1
ATOM 587 C C . PRO A 1 79 ? -13.570 -7.400 -13.559 1.00 46.09 79 PRO A C 1
ATOM 589 O O . PRO A 1 79 ? -13.884 -8.425 -12.946 1.00 46.09 79 PRO A O 1
ATOM 592 N N . SER A 1 80 ? -12.441 -6.731 -13.297 1.00 51.41 80 SER A N 1
ATOM 593 C CA . SER A 1 80 ? -11.492 -7.037 -12.205 1.00 51.41 80 SER A CA 1
ATOM 594 C C . SER A 1 80 ? -12.113 -6.921 -10.802 1.00 51.41 80 SER A C 1
ATOM 596 O O . SER A 1 80 ? -11.439 -6.595 -9.832 1.00 51.41 80 SER A O 1
ATOM 598 N N . VAL A 1 81 ? -13.421 -7.138 -10.695 1.00 51.38 81 VAL A N 1
ATOM 599 C CA . VAL A 1 81 ? -14.259 -7.244 -9.515 1.00 51.38 81 VAL A CA 1
ATOM 600 C C . VAL A 1 81 ? -13.719 -8.411 -8.704 1.00 51.38 81 VAL A C 1
ATOM 602 O O . VAL A 1 81 ? -14.094 -9.568 -8.875 1.00 51.38 81 VAL A O 1
ATOM 605 N N . GLY A 1 82 ? -12.734 -8.091 -7.872 1.00 57.34 82 GLY A N 1
ATOM 606 C CA . GLY A 1 82 ? -12.182 -9.007 -6.896 1.00 57.34 82 GLY A CA 1
ATOM 607 C C . GLY A 1 82 ? -10.728 -8.824 -6.543 1.00 57.34 82 GLY A C 1
ATOM 608 O O . GLY A 1 82 ? -10.363 -9.042 -5.396 1.00 57.34 82 GLY A O 1
ATOM 609 N N . ARG A 1 83 ? -9.870 -8.422 -7.475 1.00 72.69 83 ARG A N 1
ATOM 610 C CA . ARG A 1 83 ? -8.436 -8.504 -7.187 1.00 72.69 83 ARG A CA 1
ATOM 611 C C . ARG A 1 83 ? -7.965 -7.304 -6.388 1.00 72.69 83 ARG A C 1
ATOM 613 O O . ARG A 1 83 ? -8.029 -6.169 -6.857 1.00 72.69 83 ARG A O 1
ATOM 620 N N . ILE A 1 84 ? -7.457 -7.592 -5.199 1.00 80.38 84 ILE A N 1
ATOM 621 C CA . ILE A 1 84 ? -6.748 -6.613 -4.389 1.00 80.38 84 ILE A CA 1
ATOM 622 C C . ILE A 1 84 ? -5.429 -6.318 -5.097 1.00 80.38 84 ILE A C 1
ATOM 624 O O . ILE A 1 84 ? -4.740 -7.225 -5.563 1.00 80.38 84 ILE A O 1
ATOM 628 N N . THR A 1 85 ? -5.146 -5.034 -5.275 1.00 84.69 85 THR A N 1
ATOM 629 C CA . THR A 1 85 ? -4.036 -4.557 -6.096 1.00 84.69 85 THR A CA 1
ATOM 630 C C . THR A 1 85 ? -2.985 -3.929 -5.200 1.00 84.69 85 THR A C 1
ATOM 632 O O . THR A 1 85 ? -3.309 -3.061 -4.397 1.00 84.69 85 THR A O 1
ATOM 635 N N . LEU A 1 86 ? -1.732 -4.343 -5.371 1.00 88.00 86 LEU A N 1
ATOM 636 C CA . LEU A 1 86 ? -0.602 -3.860 -4.589 1.00 88.00 86 LEU A CA 1
ATOM 637 C C . LEU A 1 86 ? 0.503 -3.351 -5.522 1.00 88.00 86 LEU A C 1
ATOM 639 O O . LEU A 1 86 ? 0.886 -4.040 -6.470 1.00 88.00 86 LEU A O 1
ATOM 643 N N . ILE A 1 87 ? 1.023 -2.155 -5.240 1.00 91.25 87 ILE A N 1
ATOM 644 C CA . ILE A 1 87 ? 2.269 -1.647 -5.826 1.00 91.25 87 ILE A CA 1
ATOM 645 C C . ILE A 1 87 ? 3.337 -1.734 -4.740 1.00 91.25 87 ILE A C 1
ATOM 647 O O . ILE A 1 87 ? 3.215 -1.084 -3.707 1.00 91.25 87 ILE A O 1
ATOM 651 N N . ILE A 1 88 ? 4.388 -2.512 -4.992 1.00 92.12 88 ILE A N 1
ATOM 652 C CA . ILE A 1 88 ? 5.588 -2.540 -4.152 1.00 92.12 88 ILE A CA 1
ATOM 653 C C . ILE A 1 88 ? 6.658 -1.732 -4.878 1.00 92.12 88 ILE A C 1
ATOM 655 O O . ILE A 1 88 ? 7.058 -2.084 -5.989 1.00 92.12 88 ILE A O 1
ATOM 659 N N . PHE A 1 89 ? 7.097 -0.641 -4.259 1.00 93.38 89 PHE A N 1
ATOM 660 C CA . PHE A 1 89 ? 8.122 0.248 -4.792 1.00 93.38 89 PHE A CA 1
ATOM 661 C C . PHE A 1 89 ? 9.362 0.193 -3.898 1.00 93.38 89 PHE A C 1
ATOM 663 O O . PHE A 1 89 ? 9.252 0.322 -2.681 1.00 93.38 89 PHE A O 1
ATOM 670 N N . LEU A 1 90 ? 10.533 -0.004 -4.503 1.00 92.75 90 LEU A N 1
ATOM 671 C CA . LEU A 1 90 ? 11.817 -0.080 -3.810 1.00 92.75 90 LEU A CA 1
ATOM 672 C C . LEU A 1 90 ? 12.795 0.893 -4.471 1.00 92.75 90 LEU A C 1
ATOM 674 O O . LEU A 1 90 ? 12.946 0.875 -5.692 1.00 92.75 90 LEU A O 1
ATOM 678 N N . THR A 1 91 ? 13.449 1.719 -3.659 1.00 92.31 91 THR A N 1
ATOM 679 C CA . THR A 1 91 ? 14.483 2.672 -4.076 1.00 92.31 91 THR A CA 1
ATOM 680 C C . THR A 1 91 ? 15.551 2.767 -2.990 1.00 92.31 91 THR A C 1
ATOM 682 O O . THR A 1 91 ? 15.239 2.628 -1.806 1.00 92.31 91 THR A O 1
ATOM 685 N N . ASP A 1 92 ? 16.797 2.998 -3.386 1.00 91.25 92 ASP A N 1
ATOM 686 C CA . ASP A 1 92 ? 17.943 3.274 -2.511 1.00 91.25 92 ASP A CA 1
ATOM 687 C C . ASP A 1 92 ? 18.336 4.763 -2.504 1.00 91.25 92 ASP A C 1
ATOM 689 O O . ASP A 1 92 ? 19.210 5.173 -1.740 1.00 91.25 92 ASP A O 1
ATOM 693 N N . GLY A 1 93 ? 17.675 5.585 -3.324 1.00 90.44 93 GLY A N 1
ATOM 694 C CA . GLY A 1 93 ? 17.998 6.997 -3.479 1.00 90.44 93 GLY A CA 1
ATOM 695 C C . GLY A 1 93 ? 16.807 7.897 -3.796 1.00 90.44 93 GLY A C 1
ATOM 696 O O . GLY A 1 93 ? 15.668 7.459 -3.981 1.00 90.44 93 GLY A O 1
ATOM 697 N N . GLU A 1 94 ? 17.120 9.188 -3.854 1.00 94.50 94 GLU A N 1
ATOM 698 C CA . GLU A 1 94 ? 16.206 10.286 -4.170 1.00 94.50 94 GLU A CA 1
ATOM 699 C C . GLU A 1 94 ? 15.970 10.416 -5.687 1.00 94.50 94 GLU A C 1
ATOM 701 O O . GLU A 1 94 ? 16.802 9.971 -6.488 1.00 94.50 94 GLU A O 1
ATOM 706 N N . PRO A 1 95 ? 14.867 11.050 -6.126 1.00 96.25 95 PRO A N 1
ATOM 707 C CA . PRO A 1 95 ? 14.621 11.276 -7.544 1.00 96.25 95 PRO A CA 1
ATOM 708 C C . PRO A 1 95 ? 15.629 12.282 -8.124 1.00 96.25 95 PRO A C 1
ATOM 710 O O . PRO A 1 95 ? 15.762 13.409 -7.644 1.00 96.25 95 PRO A O 1
ATOM 713 N N . THR A 1 96 ? 16.319 11.891 -9.195 1.00 96.25 96 THR A N 1
ATOM 714 C CA . THR A 1 96 ? 17.387 12.678 -9.842 1.00 96.25 96 THR A CA 1
ATOM 715 C C . THR A 1 96 ? 17.180 12.900 -11.344 1.00 96.25 96 THR A C 1
ATOM 717 O O . THR A 1 96 ? 17.918 13.676 -11.950 1.00 96.25 96 THR A O 1
ATOM 720 N N . ALA A 1 97 ? 16.156 12.287 -11.944 1.00 96.25 97 ALA A N 1
ATOM 721 C CA . ALA A 1 97 ? 15.738 12.521 -13.326 1.00 96.25 97 ALA A CA 1
ATOM 722 C C . ALA A 1 97 ? 14.227 12.767 -13.427 1.00 96.25 97 ALA A C 1
ATOM 724 O O . ALA A 1 97 ? 13.465 12.439 -12.519 1.00 96.25 97 ALA A O 1
ATOM 725 N N . GLY A 1 98 ? 13.804 13.379 -14.537 1.00 96.56 98 GLY A N 1
ATOM 726 C CA . GLY A 1 98 ? 12.402 13.710 -14.776 1.00 96.56 98 GLY A CA 1
ATOM 727 C C . GLY A 1 98 ? 11.862 14.713 -13.754 1.00 96.56 98 GLY A C 1
ATOM 728 O O . GLY A 1 98 ? 12.395 15.815 -13.600 1.00 96.56 98 GLY A O 1
ATOM 729 N N . VAL A 1 99 ? 10.780 14.341 -13.067 1.00 97.56 99 VAL A N 1
ATOM 730 C CA . VAL A 1 99 ? 10.198 15.145 -11.983 1.00 97.56 99 VAL A CA 1
ATOM 731 C C . VAL A 1 99 ? 10.871 14.763 -10.670 1.00 97.56 99 VAL A C 1
ATOM 733 O O . VAL A 1 99 ? 10.709 13.643 -10.198 1.00 97.56 99 VAL A O 1
ATOM 736 N N . THR A 1 100 ? 11.566 15.716 -10.049 1.00 96.88 100 THR A N 1
ATOM 737 C CA . THR A 1 100 ? 12.338 15.488 -8.814 1.00 96.88 100 THR A CA 1
ATOM 738 C C . THR A 1 100 ? 11.719 16.109 -7.564 1.00 96.88 100 THR A C 1
ATOM 740 O O . THR A 1 100 ? 12.165 15.844 -6.456 1.00 96.88 100 THR A O 1
ATOM 743 N N . THR A 1 101 ? 10.682 16.940 -7.705 1.00 96.69 101 THR A N 1
ATOM 744 C CA . THR A 1 101 ? 10.025 17.596 -6.563 1.00 96.69 101 THR A CA 1
ATOM 745 C C . THR A 1 101 ? 9.034 16.642 -5.880 1.00 96.69 101 THR A C 1
ATOM 747 O O . THR A 1 101 ? 8.004 16.342 -6.490 1.00 96.69 101 THR A O 1
ATOM 750 N N . PRO A 1 102 ? 9.251 16.217 -4.615 1.00 92.06 102 PRO A N 1
ATOM 751 C CA . PRO A 1 102 ? 8.436 15.177 -3.975 1.00 92.06 102 PRO A CA 1
ATOM 752 C C . PRO A 1 102 ? 6.933 15.476 -3.934 1.00 92.06 102 PRO A C 1
ATOM 754 O O . PRO A 1 102 ? 6.121 14.599 -4.214 1.00 92.06 102 PRO A O 1
ATOM 757 N N . SER A 1 103 ? 6.537 16.724 -3.663 1.00 91.06 103 SER A N 1
ATOM 758 C CA . SER A 1 103 ? 5.120 17.119 -3.632 1.00 91.06 103 SER A CA 1
ATOM 759 C C . SER A 1 103 ? 4.428 16.979 -4.993 1.00 91.06 103 SER A C 1
ATOM 761 O O . SER A 1 103 ? 3.265 16.581 -5.055 1.00 91.06 103 SER A O 1
ATOM 763 N N . VAL A 1 104 ? 5.145 17.242 -6.090 1.00 95.75 104 VAL A N 1
ATOM 764 C CA . VAL A 1 104 ? 4.634 17.067 -7.458 1.00 95.75 104 VAL A CA 1
ATOM 765 C C . VAL A 1 104 ? 4.525 15.583 -7.797 1.00 95.75 104 VAL A C 1
ATOM 767 O O . VAL A 1 104 ? 3.508 15.161 -8.338 1.00 95.75 104 VAL A O 1
ATOM 770 N N . ILE A 1 105 ? 5.525 14.780 -7.421 1.00 94.88 105 ILE A N 1
ATOM 771 C CA . ILE A 1 105 ? 5.497 13.320 -7.596 1.00 94.88 105 ILE A CA 1
ATOM 772 C C . ILE A 1 105 ? 4.276 12.730 -6.877 1.00 94.88 105 ILE A C 1
ATOM 774 O O . ILE A 1 105 ? 3.473 12.028 -7.490 1.00 94.88 105 ILE A O 1
ATOM 778 N N . LEU A 1 106 ? 4.077 13.084 -5.603 1.00 90.44 106 LEU A N 1
ATOM 779 C CA . LEU A 1 106 ? 2.922 12.652 -4.812 1.00 90.44 106 LEU A CA 1
ATOM 780 C C . LEU A 1 106 ? 1.593 13.069 -5.455 1.00 90.44 106 LEU A C 1
ATOM 782 O O . LEU A 1 106 ? 0.672 12.255 -5.535 1.00 90.44 106 LEU A O 1
ATOM 786 N N . SER A 1 107 ? 1.497 14.309 -5.945 1.00 91.94 107 SER A N 1
ATOM 787 C CA . SER A 1 107 ? 0.311 14.803 -6.655 1.00 91.94 107 SER A CA 1
ATOM 788 C C . SER A 1 107 ? 0.020 13.991 -7.921 1.00 91.94 107 SER A C 1
ATOM 790 O O . SER A 1 107 ? -1.116 13.565 -8.133 1.00 91.94 107 SER A O 1
ATOM 792 N N . ASN A 1 108 ? 1.040 13.731 -8.741 1.00 95.31 108 ASN A N 1
ATOM 793 C CA . ASN A 1 108 ? 0.906 12.969 -9.983 1.00 95.31 108 ASN A CA 1
ATOM 794 C C . ASN A 1 108 ? 0.428 11.538 -9.717 1.00 95.31 108 ASN A C 1
ATOM 796 O O . ASN A 1 108 ? -0.461 11.042 -10.408 1.00 95.31 108 ASN A O 1
ATOM 800 N N . ILE A 1 109 ? 0.979 10.881 -8.694 1.00 91.94 109 ILE A N 1
ATOM 801 C CA . ILE A 1 109 ? 0.605 9.508 -8.329 1.00 91.94 109 ILE A CA 1
ATOM 802 C C . ILE A 1 109 ? -0.822 9.456 -7.792 1.00 91.94 109 ILE A C 1
ATOM 804 O O . ILE A 1 109 ? -1.591 8.583 -8.191 1.00 91.94 109 ILE A O 1
ATOM 808 N N . ARG A 1 110 ? -1.199 10.397 -6.914 1.00 89.56 110 ARG A N 1
ATOM 809 C CA . ARG A 1 110 ? -2.578 10.502 -6.413 1.00 89.56 110 ARG A CA 1
ATOM 810 C C . ARG A 1 110 ? -3.560 10.653 -7.566 1.00 89.56 110 ARG A C 1
ATOM 812 O O . ARG A 1 110 ? -4.562 9.950 -7.591 1.00 89.56 110 ARG A O 1
ATOM 819 N N . GLN A 1 111 ? -3.246 11.493 -8.548 1.00 91.44 111 GLN A N 1
ATOM 820 C CA . GLN A 1 111 ? -4.078 11.646 -9.737 1.00 91.44 111 GLN A CA 1
ATOM 821 C C . GLN A 1 111 ? -4.127 10.364 -10.586 1.00 91.44 111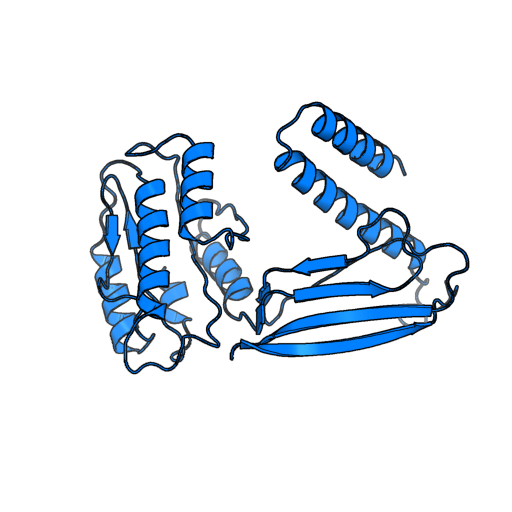 GLN A C 1
ATOM 823 O O . GLN A 1 111 ? -5.202 9.963 -11.023 1.00 91.44 111 GLN A O 1
ATOM 828 N N . ALA A 1 112 ? -2.989 9.701 -10.803 1.00 91.19 112 ALA A N 1
ATOM 829 C CA . ALA A 1 112 ? -2.913 8.493 -11.627 1.00 91.19 112 ALA A CA 1
ATOM 830 C C . ALA A 1 112 ? -3.630 7.279 -11.006 1.00 91.19 112 ALA A C 1
ATOM 832 O O . ALA A 1 112 ? -4.094 6.403 -11.738 1.00 91.19 112 ALA A O 1
ATOM 833 N N . LEU A 1 113 ? -3.722 7.240 -9.674 1.00 86.62 113 LEU A N 1
ATOM 834 C CA . LEU A 1 113 ? -4.394 6.196 -8.897 1.00 86.62 113 LEU A CA 1
ATOM 835 C C . LEU A 1 113 ? -5.783 6.618 -8.385 1.00 86.62 113 LEU A C 1
ATOM 837 O O . LEU A 1 113 ? -6.335 5.934 -7.529 1.00 86.62 113 LEU A O 1
ATOM 841 N N . ASP A 1 114 ? -6.347 7.728 -8.868 1.00 85.12 114 ASP A N 1
ATOM 842 C CA . ASP A 1 114 ? -7.672 8.231 -8.461 1.00 85.12 114 ASP A CA 1
ATOM 843 C C . ASP A 1 114 ? -7.832 8.379 -6.930 1.00 85.12 114 ASP A C 1
ATOM 845 O O . ASP A 1 114 ? -8.804 7.944 -6.318 1.00 85.12 114 ASP A O 1
ATOM 849 N N . ASN A 1 115 ? -6.811 8.941 -6.279 1.00 77.88 115 ASN A N 1
ATOM 850 C CA . ASN A 1 115 ? -6.685 9.096 -4.824 1.00 77.88 115 ASN A CA 1
ATOM 851 C C . ASN A 1 115 ? -6.716 7.784 -4.014 1.00 77.88 115 ASN A C 1
ATOM 853 O O . ASN A 1 115 ? -6.799 7.821 -2.787 1.00 77.88 115 ASN A O 1
ATOM 857 N N . ARG A 1 116 ? -6.551 6.624 -4.660 1.00 72.25 116 ARG A N 1
ATOM 858 C CA . ARG A 1 116 ? -6.461 5.304 -4.008 1.00 72.25 116 ARG A CA 1
ATOM 859 C C . ARG A 1 116 ? -5.040 4.938 -3.569 1.00 72.25 116 ARG A C 1
ATOM 861 O O . ARG A 1 116 ? -4.686 3.765 -3.515 1.00 72.25 116 ARG A O 1
ATOM 868 N N . ASN A 1 117 ? -4.202 5.935 -3.286 1.00 73.44 117 ASN A N 1
ATOM 869 C CA . ASN A 1 117 ? -2.861 5.706 -2.758 1.00 73.44 117 ASN A CA 1
ATOM 870 C C . ASN A 1 117 ? -2.900 5.751 -1.226 1.00 73.44 117 ASN A C 1
ATOM 872 O O . ASN A 1 117 ? -2.918 6.834 -0.646 1.00 73.44 117 ASN A O 1
ATOM 876 N N . GLN A 1 118 ? -2.946 4.578 -0.598 1.00 75.75 118 GLN A N 1
ATOM 877 C CA . GLN A 1 118 ? -3.027 4.415 0.858 1.00 75.75 118 GLN A CA 1
ATOM 878 C C . GLN A 1 118 ? -1.987 3.388 1.340 1.00 75.75 118 GLN A C 1
ATOM 880 O O . GLN A 1 118 ? -2.304 2.430 2.042 1.00 75.75 118 GLN A O 1
ATOM 885 N N . GLY A 1 119 ? -0.752 3.541 0.858 1.00 77.50 119 GLY A N 1
ATOM 886 C CA . GLY A 1 119 ? 0.372 2.673 1.206 1.00 77.50 119 GLY A CA 1
ATOM 887 C C . GLY A 1 119 ? 1.140 3.141 2.442 1.00 77.50 119 GLY A C 1
ATOM 888 O O . GLY A 1 119 ? 0.993 4.274 2.891 1.00 77.50 119 GLY A O 1
ATOM 889 N N . ALA A 1 120 ? 2.004 2.265 2.945 1.00 83.50 120 ALA A N 1
ATOM 890 C CA . ALA A 1 120 ? 3.002 2.571 3.963 1.00 83.50 120 ALA A CA 1
ATOM 891 C C . ALA A 1 120 ? 4.415 2.464 3.366 1.0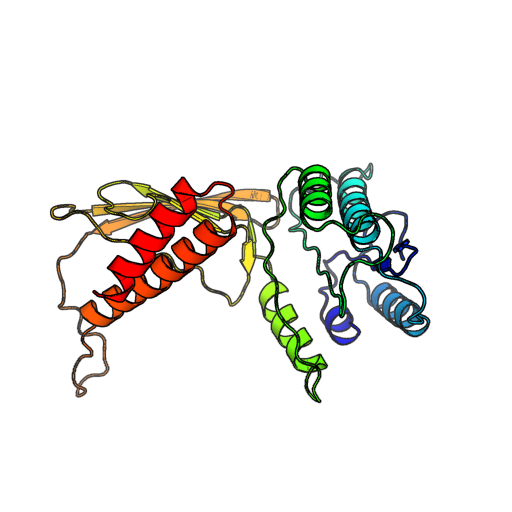0 83.50 120 ALA A C 1
ATOM 893 O O . ALA A 1 120 ? 4.605 1.934 2.267 1.00 83.50 120 ALA A O 1
ATOM 894 N N . ALA A 1 121 ? 5.403 2.991 4.087 1.00 86.56 121 ALA A N 1
ATOM 895 C CA . ALA A 1 121 ? 6.806 2.929 3.707 1.00 86.56 121 ALA A CA 1
ATOM 896 C C . ALA A 1 121 ? 7.611 2.215 4.793 1.00 86.56 121 ALA A C 1
ATOM 898 O O . ALA A 1 121 ? 7.446 2.485 5.981 1.00 86.56 121 ALA A O 1
ATOM 899 N N . TRP A 1 122 ? 8.525 1.345 4.369 1.00 88.12 122 TRP A N 1
ATOM 900 C CA . TRP A 1 122 ? 9.440 0.634 5.253 1.00 88.12 122 TRP A CA 1
ATOM 901 C C . TRP A 1 122 ? 10.874 0.939 4.858 1.00 88.12 122 TRP A C 1
ATOM 903 O O . TRP A 1 122 ? 11.217 0.973 3.674 1.00 88.12 122 TRP A O 1
ATOM 913 N N . ARG A 1 123 ? 11.727 1.136 5.862 1.00 89.75 123 ARG A N 1
ATOM 914 C CA . ARG A 1 123 ? 13.165 1.254 5.652 1.00 89.75 123 ARG A CA 1
ATOM 915 C C . ARG A 1 123 ? 13.786 -0.135 5.680 1.00 89.75 123 ARG A C 1
ATOM 917 O O . ARG A 1 123 ? 13.670 -0.835 6.679 1.00 89.75 123 ARG A O 1
ATOM 924 N N . ILE A 1 124 ? 14.484 -0.485 4.608 1.00 89.06 124 ILE A N 1
ATOM 925 C CA . ILE A 1 124 ? 15.324 -1.679 4.553 1.00 89.06 124 ILE A CA 1
ATOM 926 C C . ILE A 1 124 ? 16.754 -1.262 4.884 1.00 89.06 124 ILE A C 1
ATOM 928 O O . ILE A 1 124 ? 17.281 -0.315 4.295 1.00 89.06 124 ILE A O 1
ATOM 932 N N . TYR A 1 125 ? 17.365 -1.933 5.855 1.00 88.38 125 TYR A N 1
ATOM 933 C CA . TYR A 1 125 ? 18.741 -1.658 6.258 1.00 88.38 125 TYR A CA 1
ATOM 934 C C . TYR A 1 125 ? 19.698 -2.510 5.437 1.00 88.38 125 TYR A C 1
ATOM 936 O O . TYR A 1 125 ? 19.498 -3.716 5.318 1.00 88.38 125 TYR A O 1
ATOM 944 N N . GLU A 1 126 ? 20.740 -1.885 4.891 1.00 87.62 126 GLU A N 1
ATOM 945 C CA . GLU A 1 126 ? 21.794 -2.596 4.175 1.00 87.62 126 GLU A CA 1
ATOM 946 C C . GLU A 1 126 ? 22.622 -3.425 5.166 1.00 87.62 126 GLU A C 1
ATOM 948 O O . GLU A 1 126 ? 23.493 -2.917 5.874 1.00 87.62 126 GLU A O 1
ATOM 953 N N . ASP A 1 127 ? 22.310 -4.714 5.245 1.00 87.12 127 ASP A N 1
ATOM 954 C CA . ASP A 1 127 ? 23.023 -5.682 6.072 1.00 87.12 127 ASP A CA 1
ATOM 955 C C . ASP A 1 127 ? 22.992 -7.101 5.473 1.00 87.12 127 ASP A C 1
ATOM 957 O O . ASP A 1 127 ? 22.430 -7.349 4.399 1.00 87.12 127 ASP A O 1
ATOM 961 N N . THR A 1 128 ? 23.588 -8.068 6.181 1.00 79.00 128 THR A N 1
ATOM 962 C CA . THR A 1 128 ? 23.612 -9.484 5.768 1.00 79.00 128 THR A CA 1
ATOM 963 C C . THR A 1 128 ? 22.224 -10.113 5.643 1.00 79.00 128 THR A C 1
ATOM 965 O O . THR A 1 128 ? 22.076 -11.131 4.969 1.00 79.00 128 THR A O 1
ATOM 968 N N . ASN A 1 129 ? 21.210 -9.518 6.268 1.00 85.56 129 ASN A N 1
ATOM 969 C CA . ASN A 1 129 ? 19.845 -10.015 6.357 1.00 85.56 129 ASN A CA 1
ATOM 970 C C . ASN A 1 129 ? 18.862 -9.207 5.492 1.00 85.56 129 ASN A C 1
ATOM 972 O O . ASN A 1 129 ? 17.661 -9.442 5.586 1.00 85.56 129 ASN A O 1
ATOM 976 N N . THR A 1 130 ? 19.327 -8.314 4.613 1.00 85.56 130 THR A N 1
ATOM 977 C CA . THR A 1 130 ? 18.480 -7.509 3.705 1.00 85.56 130 THR A CA 1
ATOM 978 C C . THR A 1 130 ? 17.430 -8.358 2.971 1.00 85.56 130 THR A C 1
ATOM 980 O O . THR A 1 130 ? 16.268 -7.972 2.843 1.00 85.56 130 THR A O 1
ATOM 983 N N . ALA A 1 131 ? 17.816 -9.555 2.513 1.00 86.38 131 ALA A N 1
ATOM 984 C CA . ALA A 1 131 ? 16.897 -10.482 1.855 1.00 86.38 131 ALA A CA 1
ATOM 985 C C . ALA A 1 131 ? 15.781 -10.979 2.792 1.00 86.38 131 ALA A C 1
ATOM 987 O O . ALA A 1 131 ? 14.635 -11.051 2.358 1.00 86.38 131 ALA A O 1
ATOM 988 N N . LEU A 1 132 ? 16.106 -11.263 4.058 1.00 89.06 132 LEU A N 1
ATOM 989 C CA . LEU A 1 132 ? 15.147 -11.685 5.084 1.00 89.06 132 LEU A CA 1
ATOM 990 C C . LEU A 1 132 ? 14.233 -10.532 5.513 1.00 89.06 132 LEU A C 1
ATOM 992 O O . LEU A 1 132 ? 13.051 -10.754 5.743 1.00 89.06 132 LEU A O 1
ATOM 996 N N . GLN A 1 133 ? 14.750 -9.299 5.577 1.00 91.00 133 GLN A N 1
ATOM 997 C CA . GLN A 1 133 ? 13.928 -8.112 5.848 1.00 91.00 133 GLN A CA 1
ATOM 998 C C . GLN A 1 133 ? 12.845 -7.937 4.771 1.00 91.00 133 GLN A C 1
ATOM 1000 O O . GLN A 1 133 ? 11.679 -7.717 5.087 1.00 91.00 133 GLN A O 1
ATOM 1005 N N . LEU A 1 134 ? 13.218 -8.086 3.494 1.00 88.69 134 LEU A N 1
ATOM 1006 C CA . LEU A 1 134 ? 12.270 -8.032 2.377 1.00 88.69 134 LEU A CA 1
ATOM 1007 C C . LEU A 1 134 ? 11.302 -9.219 2.358 1.00 88.69 134 LEU A C 1
ATOM 1009 O O . LEU A 1 134 ? 10.155 -9.053 1.952 1.00 88.69 134 LEU A O 1
ATOM 1013 N N . GLU A 1 135 ? 11.762 -10.408 2.748 1.00 89.56 135 GLU A N 1
ATOM 1014 C CA . GLU A 1 135 ? 10.918 -11.599 2.853 1.00 89.56 135 GLU A CA 1
ATOM 1015 C C . GLU A 1 135 ? 9.845 -11.424 3.925 1.00 89.56 135 GLU A C 1
ATOM 1017 O O . GLU A 1 135 ? 8.669 -11.537 3.601 1.00 89.56 135 GLU A O 1
ATOM 1022 N N . GLY A 1 136 ? 10.231 -11.048 5.148 1.00 89.69 136 GLY A N 1
ATOM 1023 C CA . GLY A 1 136 ? 9.288 -10.829 6.246 1.00 89.69 136 GLY A CA 1
ATOM 1024 C C . GLY A 1 136 ? 8.282 -9.717 5.944 1.00 89.69 136 GLY A C 1
ATOM 1025 O O . GLY A 1 136 ? 7.089 -9.885 6.185 1.00 89.69 136 GLY A O 1
ATOM 1026 N N . LEU A 1 137 ? 8.733 -8.617 5.326 1.00 89.31 137 LEU A N 1
ATOM 1027 C CA . LEU A 1 137 ? 7.823 -7.566 4.865 1.00 89.31 137 LEU A CA 1
ATOM 1028 C C . LEU A 1 137 ? 6.829 -8.095 3.825 1.00 89.31 137 LEU A C 1
ATOM 1030 O O . LEU A 1 137 ? 5.643 -7.773 3.867 1.00 89.31 137 LEU A O 1
ATOM 1034 N N . TYR A 1 138 ? 7.307 -8.887 2.862 1.00 90.31 138 TYR A N 1
ATOM 1035 C CA . TYR A 1 138 ? 6.427 -9.450 1.850 1.00 90.31 138 TYR A CA 1
ATOM 1036 C C . TYR A 1 138 ? 5.423 -10.426 2.463 1.00 90.31 138 TYR A C 1
ATOM 1038 O O . TYR A 1 138 ? 4.257 -10.369 2.092 1.00 90.31 138 TYR A O 1
ATOM 1046 N N . GLU A 1 139 ? 5.835 -11.274 3.407 1.00 89.81 139 GLU A N 1
ATOM 1047 C CA . GLU A 1 139 ? 4.938 -12.186 4.126 1.00 89.81 139 GLU A CA 1
ATOM 1048 C C . GLU A 1 139 ? 3.773 -11.431 4.779 1.00 89.81 139 GLU A C 1
ATOM 1050 O O . GLU A 1 139 ? 2.623 -11.830 4.582 1.00 89.81 139 GLU A O 1
ATOM 1055 N N . GLU A 1 140 ? 4.045 -10.297 5.433 1.00 88.75 140 GLU A N 1
ATOM 1056 C CA . GLU A 1 140 ? 3.035 -9.452 6.087 1.00 88.75 140 GLU A CA 1
ATOM 1057 C C . GLU A 1 140 ? 1.962 -8.934 5.113 1.00 88.75 140 GLU A C 1
ATOM 1059 O O . GLU A 1 140 ? 0.780 -8.896 5.451 1.00 88.75 140 GLU A O 1
ATOM 1064 N N . ILE A 1 141 ? 2.349 -8.583 3.882 1.00 88.88 141 ILE A N 1
ATOM 1065 C CA . ILE A 1 141 ? 1.444 -7.987 2.879 1.00 88.88 141 ILE A CA 1
ATOM 1066 C C . ILE A 1 141 ? 0.989 -8.972 1.789 1.00 88.88 141 ILE A C 1
ATOM 1068 O O . ILE A 1 141 ? 0.208 -8.611 0.905 1.00 88.88 141 ILE A O 1
ATOM 1072 N N . SER A 1 142 ? 1.475 -10.216 1.822 1.00 89.00 142 SER A N 1
ATOM 1073 C CA . SER A 1 142 ? 1.290 -11.211 0.752 1.00 89.00 142 SER A CA 1
ATOM 1074 C C . SER A 1 142 ? -0.134 -11.753 0.645 1.00 89.00 142 SER A C 1
ATOM 1076 O O . SER A 1 142 ? -0.520 -12.262 -0.406 1.00 89.00 142 SER A O 1
ATOM 1078 N N . MET A 1 143 ? -0.928 -11.644 1.713 1.00 88.75 143 MET A N 1
ATOM 1079 C CA . MET A 1 143 ? -2.263 -12.236 1.795 1.00 88.75 143 MET A CA 1
ATOM 1080 C C . MET A 1 143 ? -3.349 -11.186 2.043 1.00 88.75 143 MET A C 1
ATOM 1082 O O . MET A 1 143 ? -3.977 -11.207 3.097 1.00 88.75 143 MET A O 1
ATOM 1086 N N . PRO A 1 144 ? -3.630 -10.265 1.112 1.00 89.25 144 PRO A N 1
ATOM 1087 C CA . PRO A 1 144 ? -4.720 -9.320 1.303 1.00 89.25 144 PRO A CA 1
ATOM 1088 C C . PRO A 1 144 ? -6.072 -10.056 1.283 1.00 89.25 144 PRO A C 1
ATOM 1090 O O . PRO A 1 144 ? -6.398 -10.774 0.335 1.00 89.25 144 PRO A O 1
ATOM 1093 N N . LEU A 1 145 ? -6.864 -9.893 2.342 1.00 90.38 145 LEU A N 1
ATOM 1094 C CA . LEU A 1 145 ? -8.151 -10.572 2.530 1.00 90.38 145 LEU A CA 1
ATOM 1095 C C . LEU A 1 145 ? -9.342 -9.620 2.436 1.00 90.38 145 LEU A C 1
ATOM 1097 O O . LEU A 1 145 ? -10.395 -10.027 1.943 1.00 90.38 145 LEU A O 1
ATOM 1101 N N . LEU A 1 146 ? -9.196 -8.378 2.897 1.00 91.88 146 LEU A N 1
ATOM 1102 C CA . LEU A 1 146 ? -10.249 -7.362 2.853 1.00 91.88 146 LEU A CA 1
ATOM 1103 C C . LEU A 1 146 ? -9.674 -6.028 2.377 1.00 91.88 146 LEU A C 1
ATOM 1105 O O . LEU A 1 146 ? -8.502 -5.746 2.621 1.00 91.88 146 LEU A O 1
ATOM 1109 N N . VAL A 1 147 ? -10.506 -5.215 1.729 1.00 89.62 147 VAL A N 1
ATOM 1110 C CA . VAL A 1 147 ? -10.184 -3.835 1.330 1.00 89.62 147 VAL A CA 1
ATOM 1111 C C . VAL A 1 147 ? -11.301 -2.884 1.717 1.00 89.62 147 VAL A C 1
ATOM 1113 O O . VAL A 1 147 ? -12.449 -3.312 1.880 1.00 89.62 147 VAL A O 1
ATOM 1116 N N . ASP A 1 148 ? -10.966 -1.601 1.828 1.00 89.56 148 ASP A N 1
ATOM 1117 C CA . ASP A 1 148 ? -11.895 -0.539 2.224 1.00 89.56 148 ASP A CA 1
ATOM 1118 C C . ASP A 1 148 ? -12.639 -0.919 3.517 1.00 89.56 148 ASP A C 1
ATOM 1120 O O . ASP A 1 148 ? -13.868 -1.008 3.547 1.00 89.56 148 ASP A O 1
ATOM 1124 N N . VAL A 1 149 ? -11.891 -1.273 4.565 1.00 92.88 149 VAL A N 1
ATOM 1125 C CA . VAL A 1 149 ? -12.460 -1.687 5.849 1.00 92.88 149 VAL A CA 1
ATOM 1126 C C . VAL A 1 149 ? -12.893 -0.437 6.609 1.00 92.88 149 VAL A C 1
ATOM 1128 O O . VAL A 1 149 ? -12.063 0.289 7.151 1.00 92.88 149 VAL A O 1
ATOM 1131 N N . HIS A 1 150 ? -14.196 -0.193 6.643 1.00 93.81 150 HIS A N 1
ATOM 1132 C CA . HIS A 1 150 ? -14.828 0.863 7.422 1.00 93.81 150 HIS A CA 1
ATOM 1133 C C . HIS A 1 150 ? -15.406 0.275 8.697 1.00 93.81 150 HIS A C 1
ATOM 1135 O O . HIS A 1 150 ? -16.208 -0.659 8.640 1.00 93.81 150 HIS A O 1
ATOM 1141 N N . LEU A 1 151 ? -15.005 0.830 9.831 1.00 92.06 151 LEU A N 1
ATOM 1142 C CA . LEU A 1 151 ? -15.525 0.452 11.130 1.00 92.06 151 LEU A CA 1
ATOM 1143 C C . LEU A 1 151 ? -16.113 1.692 11.798 1.00 92.06 151 LEU A C 1
ATOM 1145 O O . LEU A 1 151 ? -15.384 2.630 12.093 1.00 92.06 151 LEU A O 1
ATOM 1149 N N . ASP A 1 152 ? -17.421 1.691 12.015 1.00 89.50 152 ASP A N 1
ATOM 1150 C CA . ASP A 1 152 ? -18.173 2.782 12.619 1.00 89.50 152 ASP A CA 1
ATOM 1151 C C . ASP A 1 152 ? -18.633 2.377 14.020 1.00 89.50 152 ASP A C 1
ATOM 1153 O O . ASP A 1 152 ? -19.166 1.284 14.228 1.00 89.50 152 ASP A O 1
ATOM 1157 N N . TYR A 1 153 ? -18.466 3.284 14.972 1.00 85.25 153 TYR A N 1
ATOM 1158 C CA . TYR A 1 153 ? -18.990 3.157 16.323 1.00 85.25 153 TYR A CA 1
ATOM 1159 C C . TYR A 1 153 ? -20.197 4.073 16.469 1.00 85.25 153 TYR A C 1
ATOM 1161 O O . TYR A 1 153 ? -20.098 5.300 16.350 1.00 85.25 153 TYR A O 1
ATOM 1169 N N . LEU A 1 154 ? -21.355 3.476 16.720 1.00 77.19 154 LEU A N 1
ATOM 1170 C CA . LEU A 1 154 ? -22.591 4.203 16.944 1.00 77.19 154 LEU A CA 1
ATOM 1171 C C . LEU A 1 154 ? -22.782 4.382 18.454 1.00 77.19 154 LEU A C 1
ATOM 1173 O O . LEU A 1 154 ? -22.824 3.415 19.207 1.00 77.19 154 LEU A O 1
ATOM 1177 N N . GLY A 1 155 ? -22.901 5.643 18.876 1.00 63.94 155 GLY A N 1
ATOM 1178 C CA . GLY A 1 155 ? -23.092 6.015 20.279 1.00 63.94 155 GLY A CA 1
ATOM 1179 C C . GLY A 1 155 ? -21.797 6.408 20.999 1.00 63.94 155 GLY A C 1
ATOM 1180 O O . GLY A 1 155 ? -20.755 5.776 20.864 1.00 63.94 155 GLY A O 1
ATOM 1181 N N . GLY A 1 156 ? -21.872 7.507 21.752 1.00 62.16 156 GLY A N 1
ATOM 1182 C CA . GLY A 1 156 ? -21.040 7.745 22.928 1.00 62.16 156 GLY A CA 1
ATOM 1183 C C . GLY A 1 156 ? -19.514 7.679 22.829 1.00 62.16 156 GLY A C 1
ATOM 1184 O O . GLY A 1 156 ? -18.918 7.272 23.809 1.00 62.16 156 GLY A O 1
ATOM 1185 N N . LEU A 1 157 ? -18.825 8.084 21.759 1.00 62.81 157 LEU A N 1
ATOM 1186 C CA . LEU A 1 157 ? -17.357 8.263 21.820 1.00 62.81 157 LEU A CA 1
ATOM 1187 C C . LEU A 1 157 ? -16.971 9.705 22.202 1.00 62.81 157 LEU A C 1
ATOM 1189 O O . LEU A 1 157 ? -17.645 10.663 21.813 1.00 62.81 157 LEU A O 1
ATOM 1193 N N . ILE A 1 158 ? -15.897 9.866 22.984 1.00 57.59 158 ILE A N 1
ATOM 1194 C CA . ILE A 1 158 ? -15.239 11.152 23.288 1.00 57.59 158 ILE A CA 1
ATOM 1195 C C . ILE A 1 158 ? -13.848 11.149 22.658 1.00 57.59 158 ILE A C 1
ATOM 1197 O O . ILE A 1 158 ? -13.098 10.191 22.799 1.00 57.59 158 ILE A O 1
ATOM 1201 N N . GLY A 1 159 ? -13.472 12.252 22.009 1.00 55.91 159 GLY A N 1
ATOM 1202 C CA . GLY A 1 159 ? -12.071 12.557 21.690 1.00 55.91 159 GLY A CA 1
ATOM 1203 C C . GLY A 1 159 ? -11.439 11.778 20.529 1.00 55.91 159 GLY A C 1
ATOM 1204 O O . GLY A 1 159 ? -10.502 12.302 19.933 1.00 55.91 159 GLY A O 1
ATOM 1205 N N . ALA A 1 160 ? -11.965 10.606 20.165 1.00 58.28 160 ALA A N 1
ATOM 1206 C CA . ALA A 1 160 ? -11.582 9.829 18.981 1.00 58.28 160 ALA A CA 1
ATOM 1207 C C . ALA A 1 160 ? -12.567 10.044 17.815 1.00 58.28 160 ALA A C 1
ATOM 1209 O O . ALA A 1 160 ? -13.707 10.480 18.023 1.00 58.28 160 ALA A O 1
ATOM 1210 N N . SER A 1 161 ? -12.145 9.750 16.580 1.00 65.75 161 SER A N 1
ATOM 1211 C CA . SER A 1 161 ? -13.076 9.690 15.451 1.00 65.75 161 SER A CA 1
ATOM 1212 C C . SER A 1 161 ? -14.113 8.586 15.703 1.00 65.75 161 SER A C 1
ATOM 1214 O O . SER A 1 161 ? -13.753 7.502 16.156 1.00 65.75 161 SER A O 1
ATOM 1216 N N . PRO A 1 162 ? -15.405 8.814 15.399 1.00 73.50 162 PRO A N 1
ATOM 1217 C CA . PRO A 1 162 ? -16.443 7.797 15.584 1.00 73.50 162 PRO A CA 1
ATOM 1218 C C . PRO A 1 162 ? -16.341 6.651 14.568 1.00 73.50 162 PRO A C 1
ATOM 1220 O O . PRO A 1 162 ? -17.206 5.786 14.512 1.00 73.50 162 PRO A O 1
ATOM 1223 N N . TRP A 1 163 ? -15.301 6.660 13.742 1.00 79.31 163 TRP A N 1
ATOM 1224 C CA . TRP A 1 163 ? -15.034 5.677 12.717 1.00 79.31 163 TRP A CA 1
ATOM 1225 C C . TRP A 1 163 ? -13.524 5.478 12.577 1.00 79.31 163 TRP A C 1
ATOM 1227 O O . TRP A 1 163 ? -12.735 6.392 12.839 1.00 79.31 163 TRP A O 1
ATOM 1237 N N . ALA A 1 164 ? -13.143 4.286 12.139 1.00 88.12 164 ALA A N 1
ATOM 1238 C CA . ALA A 1 164 ? -11.798 3.914 11.737 1.00 88.12 164 ALA A CA 1
ATOM 1239 C C . ALA A 1 164 ? -11.840 3.374 10.306 1.00 88.12 164 ALA A C 1
ATOM 1241 O O . ALA A 1 164 ? -12.817 2.752 9.878 1.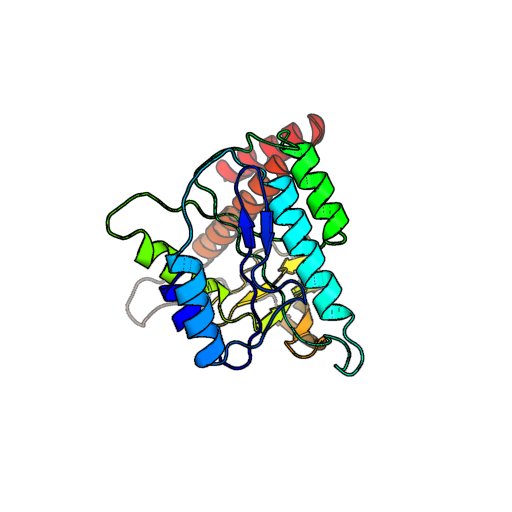00 88.12 164 ALA A O 1
ATOM 1242 N N . PHE A 1 165 ? -10.774 3.629 9.555 1.00 89.00 165 PHE A N 1
ATOM 1243 C CA . PHE A 1 165 ? -10.662 3.194 8.173 1.00 89.00 165 PHE A CA 1
ATOM 1244 C C . PHE A 1 165 ? -9.320 2.517 7.940 1.00 89.00 165 PHE A C 1
ATOM 1246 O O . PHE A 1 165 ? -8.269 3.116 8.166 1.00 89.00 165 PHE A O 1
ATOM 1253 N N . PHE A 1 166 ? -9.372 1.286 7.438 1.00 89.88 166 PHE A N 1
ATOM 1254 C CA . PHE A 1 166 ? -8.192 0.526 7.058 1.00 89.88 166 PHE A CA 1
ATOM 1255 C C . PHE A 1 166 ? -8.254 0.194 5.563 1.00 89.88 166 PHE A C 1
ATOM 1257 O O . PHE A 1 166 ? -9.194 -0.473 5.120 1.00 89.88 166 PHE A O 1
ATOM 1264 N N . PRO A 1 167 ? -7.252 0.614 4.771 1.00 87.94 167 PRO A N 1
ATOM 1265 C CA . PRO A 1 167 ? -7.220 0.365 3.331 1.00 87.94 167 PRO A CA 1
ATOM 1266 C C . PRO A 1 167 ? -7.275 -1.122 2.986 1.00 87.94 167 PRO A C 1
ATOM 1268 O O . PRO A 1 167 ? -7.943 -1.527 2.035 1.00 87.94 167 PRO A O 1
ATOM 1271 N N . ASN A 1 168 ? -6.557 -1.931 3.770 1.00 88.88 168 ASN A N 1
ATOM 1272 C CA . ASN A 1 168 ? -6.385 -3.358 3.560 1.00 88.88 168 ASN A CA 1
ATOM 1273 C C . ASN A 1 168 ? -6.349 -4.093 4.905 1.00 88.88 168 ASN A C 1
ATOM 1275 O O . ASN A 1 168 ? -5.867 -3.560 5.903 1.00 88.88 168 ASN A O 1
ATOM 1279 N N . TYR A 1 169 ? -6.791 -5.347 4.893 1.00 91.88 169 TYR A N 1
ATOM 1280 C CA . TYR A 1 169 ? -6.532 -6.330 5.943 1.00 91.88 169 TYR A CA 1
ATOM 1281 C C . TYR A 1 169 ? -5.752 -7.498 5.347 1.00 91.88 169 TYR A C 1
ATOM 1283 O O . TYR A 1 169 ? -6.184 -8.057 4.332 1.00 91.88 169 TYR A O 1
ATOM 1291 N N . PHE A 1 170 ? -4.645 -7.887 5.980 1.00 91.50 170 PHE A N 1
ATOM 1292 C CA . PHE A 1 170 ? -3.789 -8.974 5.516 1.00 91.50 170 PHE A CA 1
ATOM 1293 C C . PHE A 1 170 ? -3.919 -10.205 6.424 1.00 91.50 170 PHE A C 1
ATOM 1295 O O . PHE A 1 170 ? -4.066 -10.112 7.640 1.00 91.50 170 PHE A O 1
ATOM 1302 N N . GLY A 1 171 ? -3.909 -11.395 5.832 1.00 91.56 171 GLY A N 1
ATOM 1303 C CA . GLY A 1 171 ? -4.013 -12.655 6.555 1.00 91.56 171 GLY A CA 1
ATOM 1304 C C . GLY A 1 171 ? -2.833 -12.842 7.502 1.00 91.56 171 GLY A C 1
ATOM 1305 O O . GLY A 1 171 ? -1.688 -12.808 7.073 1.00 91.56 171 GLY A O 1
ATOM 1306 N N . GLY A 1 172 ? -3.125 -13.059 8.784 1.00 88.50 172 GLY A N 1
ATOM 1307 C CA . GLY A 1 172 ? -2.111 -13.152 9.838 1.00 88.50 172 GLY A CA 1
ATOM 1308 C C . GLY A 1 172 ? -1.827 -11.826 10.549 1.00 88.50 172 GLY A C 1
ATOM 1309 O O . GLY A 1 172 ? -1.181 -11.851 11.593 1.00 88.50 172 GLY A O 1
ATOM 1310 N N . SER A 1 173 ? -2.349 -10.702 10.044 1.00 90.94 173 SER A N 1
ATOM 1311 C CA . SER A 1 173 ? -2.329 -9.418 10.744 1.00 90.94 173 SER A CA 1
ATOM 1312 C C . SER A 1 173 ? -3.566 -9.240 11.637 1.00 90.94 173 SER A C 1
ATOM 1314 O O . SER A 1 173 ? -4.499 -10.054 11.638 1.00 90.94 173 SER A O 1
ATOM 1316 N N . GLU A 1 174 ? -3.587 -8.136 12.382 1.00 92.00 174 GLU A N 1
ATOM 1317 C CA . GLU A 1 174 ? -4.708 -7.700 13.214 1.00 92.00 174 GLU A CA 1
ATOM 1318 C C . GLU A 1 174 ? -4.995 -6.216 12.948 1.00 92.00 174 GLU A C 1
ATOM 1320 O O . GLU A 1 174 ? -4.071 -5.437 12.716 1.00 92.00 174 GLU A O 1
ATOM 1325 N N . LEU A 1 175 ? -6.274 -5.830 12.947 1.00 90.88 175 LEU A N 1
ATOM 1326 C CA . LEU A 1 175 ? -6.681 -4.424 12.958 1.00 90.88 175 LEU A CA 1
ATOM 1327 C C . LEU A 1 175 ? -7.107 -4.077 14.378 1.00 90.88 175 LEU A C 1
ATOM 1329 O O . LEU A 1 175 ? -7.992 -4.730 14.932 1.00 90.88 175 LEU A O 1
ATOM 1333 N N . VAL A 1 176 ? -6.487 -3.051 14.949 1.00 89.69 176 VAL A N 1
ATOM 1334 C CA . VAL A 1 176 ? -6.759 -2.605 16.315 1.00 89.69 176 VAL A CA 1
ATOM 1335 C C . VAL A 1 176 ? -7.269 -1.178 16.264 1.00 89.69 176 VAL A C 1
ATOM 1337 O O . VAL A 1 176 ? -6.687 -0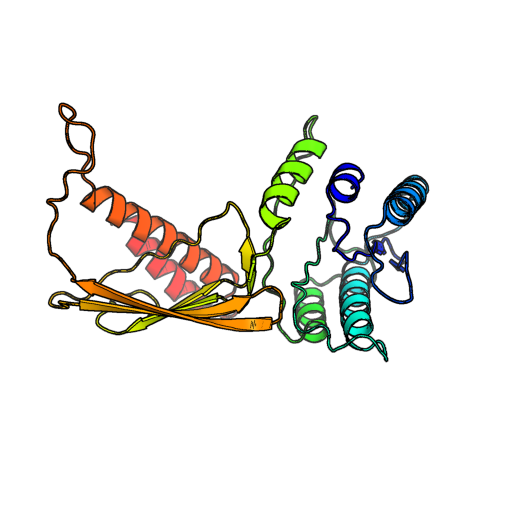.325 15.601 1.00 89.69 176 VAL A O 1
ATOM 1340 N N . VAL A 1 177 ? -8.358 -0.928 16.983 1.00 86.00 177 VAL A N 1
ATOM 1341 C CA . VAL A 1 177 ? -8.896 0.410 17.206 1.00 86.00 177 VAL A CA 1
ATOM 1342 C C . VAL A 1 177 ? -9.085 0.589 18.702 1.00 86.00 177 VAL A C 1
ATOM 1344 O O . VAL A 1 177 ? -9.537 -0.326 19.394 1.00 86.00 177 VAL A O 1
ATOM 1347 N N . ALA A 1 178 ? -8.739 1.770 19.197 1.00 83.12 178 ALA A N 1
ATOM 1348 C CA . ALA A 1 178 ? -8.941 2.148 20.582 1.00 83.12 178 ALA A CA 1
ATOM 1349 C C . ALA A 1 178 ? -9.634 3.508 20.645 1.00 83.12 178 ALA A C 1
ATOM 1351 O O . ALA A 1 178 ? -9.385 4.388 19.827 1.00 83.12 178 ALA A O 1
ATOM 1352 N N . GLY A 1 179 ? -10.493 3.692 21.642 1.00 80.56 179 GLY A N 1
ATOM 1353 C CA . GLY A 1 179 ? -11.231 4.933 21.830 1.00 80.56 179 GLY A CA 1
ATOM 1354 C C . GLY A 1 179 ? -11.721 5.085 23.261 1.00 80.56 179 GLY A C 1
ATOM 1355 O O . GLY A 1 179 ? -11.777 4.118 24.023 1.00 80.56 179 GLY A O 1
ATOM 1356 N N . GLN A 1 180 ? -12.085 6.313 23.620 1.00 79.75 180 GLN A N 1
ATOM 1357 C CA . GLN A 1 180 ? -12.672 6.624 24.915 1.00 79.75 180 GLN A CA 1
ATOM 1358 C C . GLN A 1 180 ? -14.196 6.701 24.793 1.00 79.75 180 GLN A C 1
ATOM 1360 O O . GLN A 1 180 ? -14.731 7.471 23.996 1.00 79.75 180 GLN A O 1
ATOM 1365 N N . VAL A 1 181 ? -14.895 5.914 25.608 1.00 78.12 181 VAL A N 1
ATOM 1366 C CA . VAL A 1 181 ? -16.363 5.890 25.657 1.00 78.12 181 VAL A CA 1
ATOM 1367 C C . VAL A 1 181 ? -16.882 6.967 26.622 1.00 78.12 181 VAL A C 1
ATOM 1369 O O . VAL A 1 181 ? -16.276 7.244 27.659 1.00 78.12 181 VAL A O 1
ATOM 1372 N N . GLN A 1 182 ? -18.008 7.586 26.275 1.00 77.50 182 GLN A N 1
ATOM 1373 C CA . GLN A 1 182 ? -18.707 8.607 27.040 1.00 77.50 182 GLN A CA 1
ATOM 1374 C C . GLN A 1 182 ? -19.174 8.032 28.377 1.00 77.50 182 GLN A C 1
ATOM 1376 O O . GLN A 1 182 ? -19.776 6.955 28.417 1.00 77.50 182 GLN A O 1
ATOM 1381 N N . PRO A 1 183 ? -18.959 8.757 29.489 1.00 76.25 183 PRO A N 1
ATOM 1382 C CA . PRO A 1 183 ? -19.522 8.367 30.769 1.00 76.25 183 PRO A CA 1
ATOM 1383 C C . PRO A 1 183 ? -21.047 8.245 30.675 1.00 76.25 183 PRO A C 1
ATOM 1385 O O . PRO A 1 183 ? -21.731 9.210 30.340 1.00 76.25 183 PRO A O 1
ATOM 1388 N N . GLY A 1 184 ? -21.577 7.072 31.017 1.00 75.31 184 GLY A N 1
ATOM 1389 C CA . GLY A 1 184 ? -23.017 6.801 31.015 1.00 75.31 184 GLY A CA 1
ATOM 1390 C C . GLY A 1 184 ? -23.540 6.080 29.772 1.00 75.31 184 GLY A C 1
ATOM 1391 O O . GLY A 1 184 ? -24.701 5.673 29.793 1.00 75.31 184 GLY A O 1
ATOM 1392 N N . GLU A 1 185 ? -22.707 5.867 28.749 1.00 75.19 185 GLU A N 1
ATOM 1393 C CA . GLU A 1 185 ? -23.041 4.972 27.638 1.00 75.19 185 GLU A CA 1
ATOM 1394 C C . GLU A 1 185 ? -23.138 3.530 28.157 1.00 75.19 185 GLU A C 1
ATOM 1396 O O . GLU A 1 185 ? -22.277 3.078 28.916 1.00 75.19 185 GLU A O 1
ATOM 1401 N N . GLN A 1 186 ? -24.216 2.827 27.806 1.00 72.12 186 GLN A N 1
ATOM 1402 C CA . GLN A 1 186 ? -24.494 1.474 28.315 1.00 72.12 186 GLN A CA 1
ATOM 1403 C C . GLN A 1 186 ? -24.232 0.387 27.273 1.00 72.12 186 GLN A C 1
ATOM 1405 O O . GLN A 1 186 ? -24.055 -0.777 27.633 1.00 72.12 186 GLN A O 1
ATOM 1410 N N . GLU A 1 187 ? -24.186 0.762 26.001 1.00 80.31 187 GLU A N 1
ATOM 1411 C CA . GLU A 1 187 ? -24.090 -0.145 24.868 1.00 80.31 187 GLU A CA 1
ATOM 1412 C C . GLU A 1 187 ? -23.274 0.539 23.772 1.00 80.31 187 GLU A C 1
ATOM 1414 O O . GLU A 1 187 ? -23.466 1.721 23.494 1.00 80.31 187 GLU A O 1
ATOM 1419 N N . LEU A 1 188 ? -22.314 -0.187 23.206 1.00 82.88 188 LEU A N 1
ATOM 1420 C CA . LEU A 1 188 ? -21.493 0.278 22.100 1.00 82.88 188 LEU A CA 1
ATOM 1421 C C . LEU A 1 188 ? -21.836 -0.558 20.872 1.00 82.88 188 LEU A C 1
ATOM 1423 O O . LEU A 1 188 ? -21.468 -1.733 20.786 1.00 82.88 188 LEU A O 1
ATOM 1427 N N . ASP A 1 189 ? -22.520 0.069 19.923 1.00 86.69 189 ASP A N 1
ATOM 1428 C CA . ASP A 1 189 ? -22.846 -0.537 18.641 1.00 86.69 189 ASP A CA 1
ATOM 1429 C C . ASP A 1 189 ? -21.677 -0.351 17.668 1.00 86.69 189 ASP A C 1
ATOM 1431 O O . ASP A 1 189 ? -21.171 0.753 17.460 1.00 86.69 189 ASP A O 1
ATOM 1435 N N . ILE A 1 190 ? -21.249 -1.449 17.052 1.00 89.00 190 ILE A N 1
ATOM 1436 C CA . ILE A 1 190 ? -20.124 -1.514 16.124 1.00 89.00 190 ILE A CA 1
ATOM 1437 C C . ILE A 1 190 ? -20.643 -2.008 14.780 1.00 89.00 190 ILE A C 1
ATOM 1439 O O . ILE A 1 190 ? -21.168 -3.121 14.654 1.00 89.00 190 ILE A O 1
ATOM 1443 N N . TYR A 1 191 ? -20.450 -1.193 13.754 1.00 92.44 191 TYR A N 1
ATOM 1444 C CA . TYR A 1 191 ? -20.780 -1.518 12.378 1.00 92.44 191 TYR A CA 1
ATOM 1445 C C . TYR A 1 191 ? -19.501 -1.644 11.554 1.00 92.44 191 TYR A C 1
ATOM 1447 O O . TYR A 1 191 ? -18.637 -0.777 11.584 1.00 92.44 191 TYR A O 1
ATOM 1455 N N . LEU A 1 192 ? -19.373 -2.735 10.808 1.00 93.69 192 LEU A N 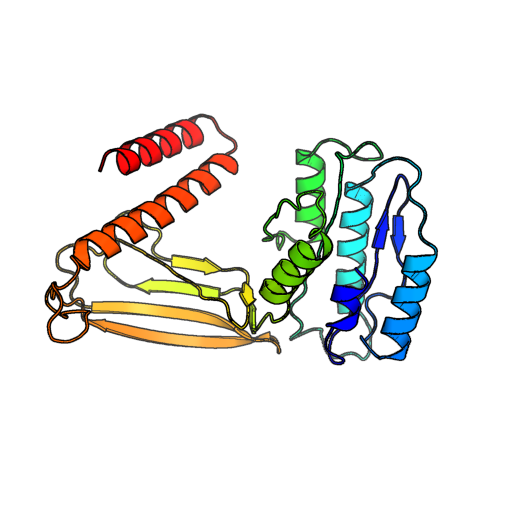1
ATOM 1456 C CA . LEU A 1 192 ? -18.235 -3.006 9.937 1.00 93.69 192 LEU A CA 1
ATOM 1457 C C . LEU A 1 192 ? -18.745 -3.166 8.508 1.00 93.69 192 LEU A C 1
ATOM 1459 O O . LEU A 1 192 ? -19.604 -4.012 8.256 1.00 93.69 192 LEU A O 1
ATOM 1463 N N . ALA A 1 193 ? -18.169 -2.427 7.566 1.00 95.44 193 ALA A N 1
ATOM 1464 C CA . ALA A 1 193 ? -18.403 -2.584 6.136 1.00 95.44 193 ALA A CA 1
ATOM 1465 C C . ALA A 1 193 ? -17.072 -2.711 5.391 1.00 95.44 193 ALA A C 1
ATOM 1467 O O . ALA A 1 193 ? -16.143 -1.945 5.616 1.00 95.44 193 ALA A O 1
ATOM 1468 N N . THR A 1 194 ? -16.960 -3.688 4.494 1.00 94.38 194 THR A N 1
ATOM 1469 C CA . THR A 1 194 ? -15.714 -3.948 3.759 1.00 94.38 194 THR A CA 1
ATOM 1470 C C . THR A 1 194 ? -15.963 -4.705 2.457 1.00 94.38 194 THR A C 1
ATOM 1472 O O . THR A 1 194 ? -17.062 -5.214 2.220 1.00 94.38 194 THR A O 1
ATOM 1475 N N . ARG A 1 195 ? -14.956 -4.803 1.586 1.00 91.06 195 ARG A N 1
ATOM 1476 C CA . ARG A 1 195 ? -15.003 -5.616 0.369 1.00 91.06 195 ARG A CA 1
ATOM 1477 C C . ARG A 1 195 ? -14.046 -6.796 0.457 1.00 91.06 195 ARG A C 1
ATOM 1479 O O . ARG A 1 195 ? -12.873 -6.643 0.775 1.00 91.06 195 ARG A O 1
ATOM 1486 N N . GLY A 1 196 ? -14.547 -7.981 0.117 1.00 87.31 196 GLY A N 1
ATOM 1487 C CA . GLY A 1 196 ? -13.723 -9.185 0.025 1.00 87.31 196 GLY A CA 1
ATOM 1488 C C . GLY A 1 196 ? -12.963 -9.319 -1.307 1.00 87.31 196 GLY A C 1
ATOM 1489 O O . GLY A 1 196 ? -13.162 -8.520 -2.227 1.00 87.31 196 GLY A O 1
ATOM 1490 N N . PRO A 1 197 ? -12.187 -10.407 -1.490 1.00 78.44 197 PRO A N 1
ATOM 1491 C CA . PRO A 1 197 ? -11.331 -10.644 -2.666 1.00 78.44 197 PRO A CA 1
ATOM 1492 C C . PRO A 1 197 ? -12.087 -10.976 -3.967 1.00 78.44 197 PRO A C 1
ATOM 1494 O O . PRO A 1 197 ? -11.507 -11.401 -4.963 1.00 78.44 197 PRO A O 1
ATOM 1497 N N . ARG A 1 198 ? -13.419 -10.881 -3.971 1.00 77.69 198 ARG A N 1
ATOM 1498 C CA . ARG A 1 198 ? -14.271 -10.955 -5.172 1.00 77.69 198 ARG A CA 1
ATOM 1499 C C . ARG A 1 198 ? -15.095 -9.676 -5.343 1.00 77.69 198 ARG A C 1
ATOM 1501 O O . ARG A 1 198 ? -16.070 -9.667 -6.083 1.00 77.69 198 ARG A O 1
ATOM 1508 N N . GLY A 1 199 ? -14.728 -8.603 -4.634 1.00 79.31 199 GLY A N 1
ATOM 1509 C CA . GLY A 1 199 ? -15.416 -7.316 -4.653 1.00 79.31 199 GLY A CA 1
ATOM 1510 C C . GLY A 1 199 ? -16.774 -7.348 -3.953 1.00 79.31 199 GLY A C 1
ATOM 1511 O O . GLY A 1 199 ? -17.504 -6.356 -4.002 1.00 79.31 199 GLY A O 1
ATOM 1512 N N . GLN A 1 200 ? -17.118 -8.472 -3.313 1.00 88.00 200 GLN A N 1
ATOM 1513 C CA . GLN A 1 200 ? -18.364 -8.624 -2.580 1.00 88.00 200 GLN A CA 1
ATOM 1514 C C . GLN A 1 200 ? -18.356 -7.714 -1.355 1.00 88.00 200 GLN A C 1
ATOM 1516 O O . GLN A 1 200 ? -17.374 -7.694 -0.616 1.00 88.00 200 GLN A O 1
ATOM 1521 N N . LEU A 1 201 ? -19.451 -6.983 -1.148 1.00 91.88 201 LEU A N 1
ATOM 1522 C CA . LEU A 1 201 ? -19.657 -6.206 0.066 1.00 91.88 201 LEU A CA 1
ATOM 1523 C C . LEU A 1 201 ? -19.940 -7.169 1.223 1.00 91.88 201 LEU A C 1
ATOM 1525 O O . LEU A 1 201 ? -20.823 -8.023 1.123 1.00 91.88 201 LEU A O 1
ATOM 1529 N N . LEU A 1 202 ? -19.178 -7.029 2.297 1.00 94.00 202 LEU A N 1
ATOM 1530 C CA . LEU A 1 202 ? -19.323 -7.756 3.547 1.00 94.00 202 LEU A CA 1
ATOM 1531 C C . LEU A 1 202 ? -19.687 -6.740 4.624 1.00 94.00 202 LEU A C 1
ATOM 1533 O O . LEU A 1 202 ? -19.052 -5.691 4.724 1.00 94.00 202 LEU A O 1
ATOM 1537 N N . VAL A 1 203 ? -20.718 -7.052 5.401 1.00 95.81 203 VAL A N 1
ATOM 1538 C CA . VAL A 1 203 ? -21.194 -6.201 6.489 1.00 95.81 203 VAL A CA 1
ATOM 1539 C C . VAL A 1 203 ? -21.340 -7.051 7.740 1.00 95.81 203 VAL A C 1
ATOM 1541 O O . VAL A 1 203 ? -21.883 -8.156 7.669 1.00 95.81 203 VAL A O 1
ATOM 1544 N N . ALA A 1 204 ? -20.879 -6.529 8.870 1.00 94.31 204 ALA A N 1
ATOM 1545 C CA . ALA A 1 204 ? -21.115 -7.105 10.183 1.00 94.31 204 ALA A CA 1
ATOM 1546 C C . ALA A 1 204 ? -21.623 -6.026 11.142 1.00 94.31 204 ALA A C 1
ATOM 1548 O O . ALA A 1 204 ? -21.298 -4.849 11.006 1.00 94.31 204 ALA A O 1
ATOM 1549 N N . HIS A 1 205 ? -22.438 -6.448 12.101 1.00 92.94 205 HIS A N 1
ATOM 1550 C CA . HIS A 1 205 ? -22.937 -5.607 13.177 1.00 92.94 205 HIS A CA 1
ATOM 1551 C C . HIS A 1 205 ? -22.766 -6.370 14.483 1.00 92.94 205 HIS A C 1
ATOM 1553 O O . HIS A 1 205 ? -23.170 -7.534 14.570 1.00 92.94 205 HIS A O 1
ATOM 1559 N N . HIS A 1 206 ? -22.173 -5.722 15.474 1.00 90.00 206 HIS A N 1
ATOM 1560 C CA . HIS A 1 206 ? -21.974 -6.272 16.806 1.00 90.00 206 HIS A CA 1
ATOM 1561 C C . HIS A 1 206 ? -22.314 -5.204 17.832 1.00 90.00 206 HIS A C 1
ATOM 1563 O O . HIS A 1 206 ? -22.009 -4.040 17.613 1.00 90.00 206 HIS A O 1
ATOM 1569 N N . SER A 1 207 ? -22.922 -5.602 18.940 1.00 86.25 207 SER A N 1
ATOM 1570 C CA . SER A 1 207 ? -23.212 -4.691 20.039 1.00 86.25 207 SER A CA 1
ATOM 1571 C C . SER A 1 207 ? -22.607 -5.247 21.313 1.00 86.25 207 SER A C 1
ATOM 1573 O O . SER A 1 207 ? -22.778 -6.432 21.620 1.00 86.25 207 SER A O 1
ATOM 1575 N N . GLU A 1 208 ? -21.856 -4.412 22.020 1.00 80.75 208 GLU A N 1
ATOM 1576 C CA . GLU A 1 208 ? -21.184 -4.789 23.257 1.00 80.75 208 GLU A CA 1
ATOM 1577 C C . GLU A 1 208 ? -21.726 -3.943 24.410 1.00 80.75 208 GLU A C 1
ATOM 1579 O O . GLU A 1 208 ? -21.723 -2.713 24.364 1.00 80.75 208 GLU A O 1
ATOM 1584 N N . VAL A 1 209 ? -22.157 -4.600 25.488 1.00 77.12 209 VAL A N 1
ATOM 1585 C CA . VAL A 1 209 ? -22.582 -3.898 26.703 1.00 77.12 209 VAL A CA 1
ATOM 1586 C C . VAL A 1 209 ? -21.363 -3.226 27.330 1.00 77.12 209 VAL A C 1
ATOM 1588 O O . VAL A 1 209 ? -20.389 -3.898 27.683 1.00 77.12 209 VAL A O 1
ATOM 1591 N N . ALA A 1 210 ? -21.434 -1.910 27.531 1.00 65.44 210 ALA A N 1
ATOM 1592 C CA . ALA A 1 210 ? -20.406 -1.124 28.200 1.00 65.44 210 ALA A CA 1
ATOM 1593 C C . ALA A 1 210 ? -20.392 -1.465 29.699 1.00 65.44 210 ALA A C 1
ATOM 1595 O O . ALA A 1 210 ? -20.965 -0.787 30.553 1.00 65.44 210 ALA A O 1
ATOM 1596 N N . THR A 1 211 ? -19.772 -2.590 30.050 1.00 60.34 211 THR A N 1
ATOM 1597 C CA . THR A 1 211 ? -19.623 -2.970 31.451 1.00 60.34 211 THR A CA 1
ATOM 1598 C C . THR A 1 211 ? -18.547 -2.102 32.095 1.00 60.34 211 THR A C 1
ATOM 1600 O O . THR A 1 211 ? -17.393 -2.133 31.675 1.00 60.34 211 THR A O 1
ATOM 1603 N N . ASN A 1 212 ? -18.871 -1.438 33.208 1.00 55.53 212 ASN A N 1
ATOM 1604 C CA . ASN A 1 212 ? -17.892 -0.811 34.113 1.00 55.53 212 ASN A CA 1
ATOM 1605 C C . ASN A 1 212 ? -16.943 -1.832 34.787 1.00 55.53 212 ASN A C 1
ATOM 1607 O O . ASN A 1 212 ? -16.323 -1.534 35.810 1.00 55.53 212 ASN A O 1
ATOM 1611 N N . SER A 1 213 ? -16.856 -3.071 34.286 1.00 50.31 213 SER A N 1
ATOM 1612 C CA . SER A 1 213 ? -16.117 -4.136 34.941 1.00 50.31 213 SER A CA 1
ATOM 1613 C C . SER A 1 213 ? -14.622 -3.998 34.669 1.00 50.31 213 SER A C 1
ATOM 1615 O O . SER A 1 213 ? -14.042 -4.698 33.843 1.00 50.31 213 SER A O 1
ATOM 1617 N N . SER A 1 214 ? -13.970 -3.219 35.519 1.00 49.91 214 SER A N 1
ATOM 1618 C CA . SER A 1 214 ? -12.566 -3.372 35.919 1.00 49.91 214 SER A CA 1
ATOM 1619 C C . SER A 1 214 ? -12.249 -4.751 36.553 1.00 49.91 214 SER A C 1
ATOM 1621 O O . SER A 1 214 ? -11.234 -4.916 37.222 1.00 49.91 214 SER A O 1
ATOM 1623 N N . GLN A 1 215 ? -13.120 -5.754 36.372 1.00 48.41 215 GLN A N 1
ATOM 1624 C CA . GLN A 1 215 ? -13.207 -6.984 37.162 1.00 48.41 215 GLN A CA 1
ATOM 1625 C C . GLN A 1 215 ? -13.181 -8.286 36.351 1.00 48.41 215 GLN A C 1
ATOM 1627 O O . GLN A 1 215 ? -13.277 -9.359 36.949 1.00 48.41 215 GLN A O 1
ATOM 1632 N N . LYS A 1 216 ? -12.990 -8.261 35.024 1.00 51.12 216 LYS A N 1
ATOM 1633 C CA . LYS A 1 216 ? -12.475 -9.472 34.367 1.00 51.12 216 LYS A CA 1
ATOM 1634 C C . LYS A 1 216 ? -11.005 -9.587 34.754 1.00 51.12 216 LYS A C 1
ATOM 1636 O O . LYS A 1 216 ? -10.155 -8.882 34.223 1.00 51.12 216 LYS A O 1
ATOM 1641 N N . VAL A 1 217 ? -10.720 -10.439 35.737 1.00 48.00 217 VAL A N 1
ATOM 1642 C CA . VAL A 1 217 ? -9.351 -10.835 36.079 1.00 48.00 217 VAL A CA 1
ATOM 1643 C C . VAL A 1 217 ? -8.763 -11.516 34.845 1.00 48.00 217 VAL A C 1
ATOM 1645 O O . VAL A 1 217 ? -9.029 -12.687 34.587 1.00 48.00 217 VAL A O 1
ATOM 1648 N N . PHE A 1 218 ? -7.996 -10.772 34.052 1.00 51.53 218 PHE A N 1
ATOM 1649 C CA . PHE A 1 218 ? -7.167 -11.353 33.008 1.00 51.53 218 PHE A CA 1
ATOM 1650 C C . PHE A 1 218 ? -5.891 -11.875 33.665 1.00 51.53 218 PHE A C 1
ATOM 1652 O O . PHE A 1 218 ? -5.098 -11.108 34.208 1.00 51.53 218 PHE A O 1
ATOM 1659 N N . GLY A 1 219 ? -5.704 -13.192 33.661 1.00 52.69 219 GLY A N 1
ATOM 1660 C CA . GLY A 1 219 ? -4.504 -13.816 34.207 1.00 52.69 219 GLY A CA 1
ATOM 1661 C C . GLY A 1 219 ? -4.705 -15.279 34.579 1.00 52.69 219 GLY A C 1
ATOM 1662 O O . GLY A 1 219 ? -5.820 -15.745 34.804 1.00 52.69 219 GLY A O 1
ATOM 1663 N N . CYS A 1 220 ? -3.600 -16.019 34.651 1.00 51.91 220 CYS A N 1
ATOM 1664 C CA . CYS A 1 220 ? -3.617 -17.381 35.169 1.00 51.91 220 CYS A CA 1
ATOM 1665 C C . CYS A 1 220 ? -3.973 -17.370 36.669 1.00 51.91 220 CYS A C 1
ATOM 1667 O O . CYS A 1 220 ? -3.455 -16.515 37.399 1.00 51.91 220 CYS A O 1
ATOM 1669 N N . PRO A 1 221 ? -4.772 -18.335 37.164 1.00 49.38 221 PRO A N 1
ATOM 1670 C CA . PRO A 1 221 ? -5.033 -18.478 38.593 1.00 49.38 221 PRO A CA 1
ATOM 1671 C C . PRO A 1 221 ? -3.718 -18.529 39.388 1.00 49.38 221 PRO A C 1
ATOM 1673 O O . PRO A 1 221 ? -2.838 -19.331 39.077 1.00 49.38 221 PRO A O 1
ATOM 1676 N N . GLY A 1 222 ? -3.572 -17.666 40.399 1.00 56.00 222 GLY A N 1
ATOM 1677 C CA . GLY A 1 222 ? -2.395 -17.635 41.281 1.00 56.00 222 GLY A CA 1
ATOM 1678 C C . GLY A 1 222 ? -1.297 -16.621 40.929 1.00 56.00 222 GLY A C 1
ATOM 1679 O O . GLY A 1 222 ? -0.277 -16.598 41.616 1.00 56.00 222 GLY A O 1
ATOM 1680 N N . LYS A 1 223 ? -1.482 -15.763 39.913 1.00 55.34 223 LYS A N 1
ATOM 1681 C CA . LYS A 1 223 ? -0.616 -14.593 39.658 1.00 55.34 223 LYS A CA 1
ATOM 1682 C C . LYS A 1 223 ? -1.336 -13.280 40.012 1.00 55.34 223 LYS A C 1
ATOM 1684 O O . LYS A 1 223 ? -2.562 -13.238 39.899 1.00 55.34 223 LYS A O 1
ATOM 1689 N N . PRO A 1 224 ? -0.618 -12.213 40.427 1.00 55.41 224 PRO A N 1
ATOM 1690 C CA . PRO A 1 224 ? -1.222 -10.891 40.584 1.00 55.41 224 PRO A CA 1
ATOM 1691 C C . PRO A 1 224 ? -1.867 -10.478 39.259 1.00 55.41 224 PRO A C 1
ATOM 1693 O O . PRO A 1 224 ? -1.222 -10.575 38.214 1.00 55.41 224 PRO A O 1
ATOM 1696 N N . ALA A 1 225 ? -3.131 -10.056 39.294 1.00 58.22 225 ALA A N 1
ATOM 1697 C CA . ALA A 1 225 ? -3.808 -9.555 38.107 1.00 58.22 225 ALA A CA 1
ATOM 1698 C C . ALA A 1 225 ? -3.089 -8.277 37.633 1.00 58.22 225 ALA A C 1
ATOM 1700 O O . ALA A 1 225 ? -2.942 -7.349 38.436 1.00 58.22 225 ALA A O 1
ATOM 1701 N N . PRO A 1 226 ? -2.616 -8.201 36.376 1.00 62.12 226 PRO A N 1
ATOM 1702 C CA . PRO A 1 226 ? -2.142 -6.947 35.804 1.00 62.12 226 PRO A CA 1
ATOM 1703 C C . PRO A 1 226 ? -3.244 -5.888 35.903 1.00 62.12 226 PRO A C 1
ATOM 1705 O O . PRO A 1 226 ? -4.430 -6.218 35.829 1.00 62.12 226 PRO A O 1
ATOM 1708 N N . ASN A 1 227 ? -2.879 -4.612 36.047 1.00 70.69 227 ASN A N 1
ATOM 1709 C CA . ASN A 1 227 ? -3.854 -3.527 35.956 1.00 70.69 227 ASN A CA 1
ATOM 1710 C C . ASN A 1 227 ? -4.281 -3.360 34.488 1.00 70.69 227 ASN A C 1
ATOM 1712 O O . ASN A 1 227 ? -3.733 -2.541 33.755 1.00 70.69 227 ASN A O 1
ATOM 1716 N N . VAL A 1 228 ? -5.236 -4.186 34.058 1.00 72.31 228 VAL A N 1
ATOM 1717 C CA . VAL A 1 228 ? -5.761 -4.229 32.685 1.00 72.31 228 VAL A CA 1
ATOM 1718 C C . VAL A 1 228 ? -6.308 -2.869 32.262 1.00 72.31 228 VAL A C 1
ATOM 1720 O O . VAL A 1 228 ? -6.099 -2.459 31.129 1.00 72.31 228 VAL A O 1
ATOM 1723 N N . ALA A 1 229 ? -6.954 -2.146 33.180 1.00 72.88 229 ALA A N 1
ATOM 1724 C CA . ALA A 1 229 ? -7.474 -0.814 32.897 1.00 72.88 229 ALA A CA 1
ATOM 1725 C C . ALA A 1 229 ? -6.345 0.160 32.532 1.00 72.88 229 ALA A C 1
ATOM 1727 O O . ALA A 1 229 ? -6.446 0.860 31.533 1.00 72.88 229 ALA A O 1
ATOM 1728 N N . HIS A 1 230 ? -5.242 0.150 33.287 1.00 80.62 230 HIS A N 1
ATOM 1729 C CA . HIS A 1 230 ? -4.080 0.978 32.964 1.00 80.62 230 HIS A CA 1
ATOM 1730 C C . HIS A 1 230 ? -3.455 0.592 31.618 1.00 80.62 230 HIS A C 1
ATOM 1732 O O . HIS A 1 230 ? -3.179 1.474 30.815 1.00 80.62 230 HIS A O 1
ATOM 1738 N N . PHE A 1 231 ? -3.306 -0.707 31.334 1.00 82.81 231 PHE A N 1
ATOM 1739 C CA . PHE A 1 231 ? -2.807 -1.171 30.035 1.00 82.81 231 PHE A CA 1
ATOM 1740 C C . PHE A 1 231 ? -3.690 -0.706 28.866 1.00 82.81 231 PHE A C 1
ATOM 1742 O O . PHE A 1 231 ? -3.161 -0.222 27.872 1.00 82.81 231 PHE A O 1
ATOM 1749 N N . ILE A 1 232 ? -5.020 -0.808 28.988 1.00 81.94 232 ILE A N 1
ATOM 1750 C CA . ILE A 1 232 ? -5.959 -0.347 27.953 1.00 81.94 232 ILE A CA 1
ATOM 1751 C C . ILE A 1 232 ? -5.838 1.168 27.745 1.00 81.94 232 ILE A C 1
ATOM 1753 O O . ILE A 1 232 ? -5.829 1.618 26.602 1.00 81.94 232 ILE A O 1
ATOM 1757 N N . CYS A 1 233 ? -5.697 1.951 28.820 1.00 81.88 233 CYS A N 1
ATOM 1758 C CA . CYS A 1 233 ? -5.463 3.391 28.704 1.00 81.88 233 CYS A CA 1
ATOM 1759 C C . CYS A 1 233 ? -4.147 3.701 27.977 1.00 81.88 233 CYS A C 1
ATOM 1761 O O . CYS A 1 233 ? -4.144 4.542 27.084 1.00 81.88 233 CYS A O 1
ATOM 1763 N N . CYS A 1 234 ? -3.053 3.010 28.314 1.00 85.00 234 CYS A N 1
ATOM 1764 C CA . CYS A 1 234 ? -1.772 3.185 27.624 1.00 85.00 234 CYS A CA 1
ATOM 1765 C C . CYS A 1 234 ? -1.867 2.795 26.145 1.00 85.00 234 CYS A C 1
ATOM 1767 O O . CYS A 1 234 ? -1.395 3.541 25.298 1.00 85.00 234 CYS A O 1
ATOM 1769 N N . LEU A 1 235 ? -2.536 1.684 25.820 1.00 86.12 235 LEU A N 1
ATOM 1770 C CA . LEU A 1 235 ? -2.750 1.263 24.433 1.00 86.12 235 LEU A CA 1
ATOM 1771 C C . LEU A 1 235 ? -3.537 2.314 23.637 1.00 86.12 235 LEU A C 1
ATOM 1773 O O . LEU A 1 235 ? -3.175 2.633 22.507 1.00 86.12 235 LEU A O 1
ATOM 1777 N N . TRP A 1 236 ? -4.601 2.867 24.227 1.00 86.56 236 TRP A N 1
ATOM 1778 C CA . TRP A 1 236 ? -5.357 3.960 23.617 1.00 86.56 236 TRP A CA 1
ATOM 1779 C C . TRP A 1 236 ? -4.488 5.202 23.393 1.00 86.56 236 TRP A C 1
ATOM 1781 O O . TRP A 1 236 ? -4.536 5.782 22.307 1.00 86.56 236 TRP A O 1
ATOM 1791 N N . ALA A 1 237 ? -3.686 5.590 24.387 1.00 85.62 237 ALA A N 1
ATOM 1792 C CA . ALA A 1 237 ? -2.790 6.735 24.281 1.00 85.62 237 ALA A CA 1
ATOM 1793 C C . ALA A 1 237 ? -1.739 6.525 23.179 1.00 85.62 237 ALA A C 1
ATOM 1795 O O . ALA A 1 237 ? -1.572 7.408 22.343 1.00 85.62 237 ALA A O 1
ATOM 1796 N N . ASP A 1 238 ? -1.109 5.348 23.113 1.00 86.44 238 ASP A N 1
ATOM 1797 C CA . ASP A 1 238 ? -0.100 5.004 22.102 1.00 86.44 238 ASP A CA 1
ATOM 1798 C C . ASP A 1 238 ? -0.674 5.045 20.675 1.00 86.44 238 ASP A C 1
ATOM 1800 O O . ASP A 1 238 ? -0.070 5.638 19.777 1.00 86.44 238 ASP A O 1
ATOM 1804 N N . ILE A 1 239 ? -1.865 4.467 20.462 1.00 86.19 239 ILE A N 1
ATOM 1805 C CA . ILE A 1 239 ? -2.552 4.501 19.158 1.00 86.19 239 ILE A CA 1
ATOM 1806 C C . ILE A 1 239 ? -2.910 5.944 18.783 1.00 86.19 239 ILE A C 1
ATOM 1808 O O . ILE A 1 239 ? -2.554 6.407 17.698 1.00 86.19 239 ILE A O 1
ATOM 1812 N N . THR A 1 240 ? -3.547 6.680 19.699 1.00 84.81 240 THR A N 1
ATOM 1813 C CA . THR A 1 240 ? -3.965 8.075 19.471 1.00 84.81 240 THR A CA 1
ATOM 1814 C C . THR A 1 240 ? -2.760 8.971 19.180 1.00 84.81 240 THR A C 1
ATOM 1816 O O . THR A 1 240 ? -2.813 9.853 18.323 1.00 84.81 240 THR A O 1
ATOM 1819 N N . PHE A 1 241 ? -1.645 8.746 19.874 1.00 85.31 241 PHE A N 1
ATOM 1820 C CA . PHE A 1 241 ? -0.401 9.470 19.655 1.00 85.31 241 PHE A CA 1
ATOM 1821 C C . PHE A 1 241 ? 0.147 9.227 18.243 1.00 85.31 241 PHE A C 1
ATOM 1823 O O . PHE A 1 241 ? 0.497 10.188 17.553 1.00 85.31 241 PHE A O 1
ATOM 1830 N N . GLY A 1 242 ? 0.162 7.971 17.783 1.00 84.44 242 GLY A N 1
ATOM 1831 C CA . GLY A 1 242 ? 0.548 7.620 16.414 1.00 84.44 242 GLY A CA 1
ATOM 1832 C C . GLY A 1 242 ? -0.324 8.303 15.353 1.00 84.44 242 GLY A C 1
ATOM 1833 O O . GLY A 1 242 ? 0.205 8.913 14.422 1.00 84.44 242 GLY A O 1
ATOM 1834 N N . GLU A 1 243 ? -1.647 8.281 15.526 1.00 83.31 243 GLU A N 1
ATOM 1835 C CA . GLU A 1 243 ? -2.600 8.937 14.616 1.00 83.31 243 GLU A CA 1
ATOM 1836 C C . GLU A 1 243 ? -2.398 10.456 14.549 1.00 83.31 243 GLU A C 1
ATOM 1838 O O . GLU A 1 243 ? -2.428 11.053 13.469 1.00 83.31 243 GLU A O 1
ATOM 1843 N N . LEU A 1 244 ? -2.155 11.099 15.696 1.00 84.81 244 LEU A N 1
ATOM 1844 C CA . LEU A 1 244 ? -1.896 12.537 15.751 1.00 84.81 244 LEU A CA 1
ATOM 1845 C C . LEU A 1 244 ? -0.570 12.917 15.088 1.00 84.81 244 LEU A C 1
ATOM 1847 O O . LEU A 1 244 ? -0.500 13.972 14.452 1.00 84.81 244 LEU A O 1
ATOM 1851 N N . LEU A 1 245 ? 0.468 12.086 15.222 1.00 83.44 245 LEU A N 1
ATOM 1852 C CA . LEU A 1 245 ? 1.736 12.296 14.524 1.00 83.44 245 LEU A CA 1
ATOM 1853 C C . LEU A 1 245 ? 1.559 12.187 13.010 1.00 83.44 245 LEU A C 1
ATOM 1855 O O . LEU A 1 245 ? 2.022 13.069 12.288 1.00 83.44 245 LEU A O 1
ATOM 1859 N N . GLU A 1 246 ? 0.853 11.164 12.533 1.00 83.06 246 GLU A N 1
ATOM 1860 C CA . GLU A 1 246 ? 0.570 10.990 11.105 1.00 83.06 246 GLU A CA 1
ATOM 1861 C C . GLU A 1 246 ? -0.241 12.173 10.553 1.00 83.06 246 GLU A C 1
ATOM 1863 O O . GLU A 1 246 ? 0.145 12.797 9.562 1.00 83.06 246 GLU A O 1
ATOM 1868 N N . ALA A 1 247 ? -1.312 12.573 11.248 1.00 82.75 247 ALA A N 1
ATOM 1869 C CA . ALA A 1 247 ? -2.100 13.749 10.883 1.00 82.75 247 ALA A CA 1
ATOM 1870 C C . ALA A 1 247 ? -1.252 15.032 10.875 1.00 82.75 247 ALA A C 1
ATOM 1872 O O . ALA A 1 247 ? -1.444 15.903 10.023 1.00 82.75 247 ALA A O 1
ATOM 1873 N N . HIS A 1 248 ? -0.294 15.150 11.800 1.00 82.62 248 HIS A N 1
ATOM 1874 C CA . HIS A 1 248 ? 0.636 16.272 11.839 1.00 82.62 248 HIS A CA 1
ATOM 1875 C C . HIS A 1 248 ? 1.588 16.250 10.638 1.00 82.62 248 HIS A C 1
ATOM 1877 O O . HIS A 1 248 ? 1.833 17.304 10.063 1.00 82.62 248 HIS A O 1
ATOM 1883 N N . PHE A 1 249 ? 2.093 15.089 10.210 1.00 79.06 249 PHE A N 1
ATOM 1884 C CA . PHE A 1 249 ? 2.912 14.979 8.996 1.00 79.06 249 PHE A CA 1
ATOM 1885 C C . PHE A 1 249 ? 2.137 15.309 7.713 1.00 79.06 249 PHE A C 1
ATOM 1887 O O . PHE A 1 249 ? 2.721 15.848 6.771 1.00 79.06 249 PHE A O 1
ATOM 1894 N N . GLN A 1 250 ? 0.837 15.013 7.670 1.00 78.19 250 GLN A N 1
ATOM 1895 C CA . GLN A 1 250 ? -0.009 15.272 6.502 1.00 78.19 250 GLN A CA 1
ATOM 1896 C C . GLN A 1 250 ? -0.581 16.697 6.440 1.00 78.19 250 GLN A C 1
ATOM 1898 O O . GLN A 1 250 ? -1.062 17.109 5.382 1.00 78.19 250 GLN A O 1
ATOM 1903 N N . ALA A 1 251 ? -0.542 17.459 7.537 1.00 82.44 251 ALA A N 1
ATOM 1904 C CA . ALA A 1 251 ? -1.058 18.823 7.577 1.00 82.44 251 ALA A CA 1
ATOM 1905 C C . ALA A 1 251 ? -0.300 19.757 6.611 1.00 82.44 251 ALA A C 1
ATOM 1907 O O . ALA A 1 251 ? 0.892 19.607 6.348 1.00 82.44 251 ALA A O 1
ATOM 1908 N N . HIS A 1 252 ? -1.011 20.739 6.050 1.00 78.88 252 HIS A N 1
ATOM 1909 C CA . HIS A 1 252 ? -0.452 21.686 5.073 1.00 78.88 252 HIS A CA 1
ATOM 1910 C C . HIS A 1 252 ? -0.429 23.135 5.577 1.00 78.88 252 HIS A C 1
ATOM 1912 O O . HIS A 1 252 ? 0.115 24.012 4.906 1.00 78.88 252 HIS A O 1
ATOM 1918 N N . ASP A 1 253 ? -1.006 23.401 6.751 1.00 87.25 253 ASP A N 1
ATOM 1919 C CA . ASP A 1 253 ? -1.120 24.737 7.326 1.00 87.25 253 ASP A CA 1
ATOM 1920 C C . ASP A 1 253 ? -0.602 24.800 8.771 1.00 87.25 253 ASP A C 1
ATOM 1922 O O . ASP A 1 253 ? -0.743 23.871 9.568 1.00 87.25 253 ASP A O 1
ATOM 1926 N N . ALA A 1 254 ? -0.003 25.942 9.116 1.00 85.00 254 ALA A N 1
ATOM 1927 C CA . ALA A 1 254 ? 0.648 26.146 10.407 1.00 85.00 254 ALA A CA 1
ATOM 1928 C C . ALA A 1 254 ? -0.329 26.114 11.599 1.00 85.00 254 ALA A C 1
ATOM 1930 O O . ALA A 1 254 ? 0.066 25.749 12.707 1.00 85.00 254 ALA A O 1
ATOM 1931 N N . SER A 1 255 ? -1.600 26.485 11.399 1.00 87.12 255 SER A N 1
ATOM 1932 C CA . SER A 1 255 ? -2.622 26.431 12.454 1.00 87.12 255 SER A CA 1
ATOM 1933 C C . SER A 1 255 ? -2.952 24.995 12.853 1.00 87.12 255 SER A C 1
ATOM 1935 O O . SER A 1 255 ? -2.957 24.687 14.046 1.00 87.12 255 SER A O 1
ATOM 1937 N N . THR A 1 256 ? -3.168 24.115 11.875 1.00 86.69 256 THR A N 1
ATOM 1938 C CA . THR A 1 256 ? -3.413 22.687 12.095 1.00 86.69 256 THR A CA 1
ATOM 1939 C C . THR A 1 256 ? -2.198 22.022 12.734 1.00 86.69 256 THR A C 1
ATOM 1941 O O . THR A 1 256 ? -2.362 21.298 13.715 1.00 86.69 256 THR A O 1
ATOM 1944 N N . HIS A 1 257 ? -0.978 22.341 12.281 1.00 85.94 257 HIS A N 1
ATOM 1945 C CA . HIS A 1 257 ? 0.254 21.865 12.923 1.00 85.94 257 HIS A CA 1
ATOM 1946 C C . HIS A 1 257 ? 0.320 22.230 14.413 1.00 85.94 257 HIS A C 1
ATOM 1948 O O . HIS A 1 257 ? 0.501 21.351 15.252 1.00 85.94 257 HIS A O 1
ATOM 1954 N N . ASN A 1 258 ? 0.113 23.504 14.765 1.00 86.12 258 ASN A N 1
ATOM 1955 C CA . ASN A 1 258 ? 0.165 23.952 16.162 1.00 86.12 258 ASN A CA 1
ATOM 1956 C C . ASN A 1 258 ? -0.926 23.305 17.031 1.00 86.12 258 ASN A C 1
ATOM 1958 O O . ASN A 1 258 ? -0.674 22.952 18.187 1.00 86.12 258 ASN A O 1
ATOM 1962 N N . LEU A 1 259 ? -2.132 23.128 16.482 1.00 88.19 259 LEU A N 1
ATOM 1963 C CA . LEU A 1 259 ? -3.226 22.450 17.173 1.00 88.19 259 LEU A CA 1
ATOM 1964 C C . LEU A 1 259 ? -2.890 20.977 17.444 1.00 88.19 259 LEU A C 1
ATOM 1966 O O . LEU A 1 259 ? -3.058 20.514 18.573 1.00 88.19 259 LEU A O 1
ATOM 1970 N N . LEU A 1 260 ? -2.405 20.250 16.433 1.00 86.44 260 LEU A N 1
ATOM 1971 C CA . LEU A 1 260 ? -2.029 18.841 16.566 1.00 86.44 260 LEU A CA 1
ATOM 1972 C C . LEU A 1 260 ? -0.841 18.671 17.520 1.00 86.44 260 LEU A C 1
ATOM 1974 O O . LEU A 1 260 ? -0.911 17.832 18.412 1.00 86.44 260 LEU A O 1
ATOM 1978 N N . ALA A 1 261 ? 0.180 19.527 17.432 1.00 83.44 261 ALA A N 1
ATOM 1979 C CA . ALA A 1 261 ? 1.318 19.517 18.353 1.00 83.44 261 ALA A CA 1
ATOM 1980 C C . ALA A 1 261 ? 0.887 19.738 19.814 1.00 83.44 261 ALA A C 1
ATOM 1982 O O . ALA A 1 261 ? 1.380 19.065 20.717 1.00 83.44 261 ALA A O 1
ATOM 1983 N N . THR A 1 262 ? -0.082 20.628 20.054 1.00 85.19 262 THR A N 1
ATOM 1984 C CA . THR A 1 262 ? -0.640 20.848 21.399 1.00 85.19 262 THR A CA 1
ATOM 1985 C C . THR A 1 262 ? -1.377 19.607 21.913 1.00 85.19 262 THR A C 1
ATOM 1987 O O . THR A 1 262 ? -1.220 19.243 23.077 1.00 85.19 262 THR A O 1
ATOM 1990 N N . LYS A 1 263 ? -2.152 18.923 21.057 1.00 84.38 263 LYS A N 1
ATOM 1991 C CA . LYS A 1 263 ? -2.833 17.668 21.425 1.00 84.38 263 LYS A CA 1
ATOM 1992 C C . LYS A 1 263 ? -1.839 16.559 21.773 1.00 84.38 263 LYS A C 1
ATOM 1994 O O . LYS A 1 263 ? -1.999 15.921 22.807 1.00 84.38 263 LYS A O 1
ATOM 1999 N N . VAL A 1 264 ? -0.805 16.382 20.948 1.00 82.94 264 VAL A N 1
ATOM 2000 C CA . VAL A 1 264 ? 0.279 15.407 21.163 1.00 82.94 264 VAL A CA 1
ATOM 2001 C C . VAL A 1 264 ? 0.989 15.660 22.494 1.00 82.94 264 VAL A C 1
ATOM 2003 O O . VAL A 1 264 ? 1.197 14.728 23.268 1.00 82.94 264 VAL A O 1
ATOM 2006 N N . LEU A 1 265 ? 1.326 16.921 22.788 1.00 81.19 265 LEU A N 1
ATOM 2007 C CA . LEU A 1 265 ? 1.967 17.296 24.049 1.00 81.19 265 LEU A CA 1
ATOM 2008 C C . LEU A 1 265 ? 1.081 16.967 25.249 1.00 81.19 265 LEU A C 1
ATOM 2010 O O . LEU A 1 265 ? 1.562 16.337 26.180 1.00 81.19 265 LEU A O 1
ATOM 2014 N N . ASN A 1 266 ? -0.201 17.337 25.215 1.00 82.75 266 ASN A N 1
ATOM 2015 C CA . ASN A 1 266 ? -1.115 17.062 26.325 1.00 82.75 266 ASN A CA 1
ATOM 2016 C C . ASN A 1 266 ? -1.242 15.557 26.611 1.00 82.75 266 ASN A C 1
ATOM 2018 O O . ASN A 1 266 ? -1.142 15.168 27.768 1.00 82.75 266 ASN A O 1
ATOM 2022 N N . LEU A 1 267 ? -1.371 14.726 25.570 1.00 79.56 267 LEU A N 1
ATOM 2023 C CA . LEU A 1 267 ? -1.407 13.262 25.695 1.00 79.56 267 LEU A CA 1
ATOM 2024 C C . LEU A 1 267 ? -0.093 12.664 26.220 1.00 79.56 267 LEU A C 1
ATOM 2026 O O . LEU A 1 267 ? -0.115 11.629 26.868 1.00 79.56 267 LEU A O 1
ATOM 2030 N N . SER A 1 268 ? 1.051 13.307 25.967 1.00 72.88 268 SER A N 1
ATOM 2031 C CA . SER A 1 268 ? 2.360 12.826 26.444 1.00 72.88 268 SER A CA 1
ATOM 2032 C C . SER A 1 268 ? 2.592 13.061 27.942 1.00 72.88 268 SER A C 1
ATOM 2034 O O . SER A 1 268 ? 3.550 12.526 28.499 1.00 72.88 268 SER A O 1
ATOM 2036 N N . PHE A 1 269 ? 1.788 13.924 28.572 1.00 67.62 269 PHE A N 1
ATOM 2037 C CA . PHE A 1 269 ? 1.912 14.291 29.987 1.00 67.62 269 PHE A CA 1
ATOM 2038 C C . PHE A 1 269 ? 0.862 13.621 30.892 1.00 67.62 269 PHE A C 1
ATOM 2040 O O . PHE A 1 269 ? 0.934 13.814 32.109 1.00 67.62 269 PHE A O 1
ATOM 2047 N N . GLU A 1 270 ? -0.093 12.879 30.321 1.00 59.62 270 GLU A N 1
ATOM 2048 C CA . GLU A 1 270 ? -1.090 12.061 31.038 1.00 59.62 270 GLU A CA 1
ATOM 2049 C C . GLU A 1 270 ? -0.558 10.656 31.361 1.00 59.62 270 GLU A C 1
ATOM 2051 O O . GLU A 1 270 ? -0.897 10.154 32.461 1.00 59.62 270 GLU A O 1
#

InterPro domains:
  IPR002035 von Willebrand factor, type A [PF00092] (9-103)
  IPR036465 von Willebrand factor A-like domain superfamily [G3DSA:3.40.50.410] (1-134)
  IPR036465 von Willebr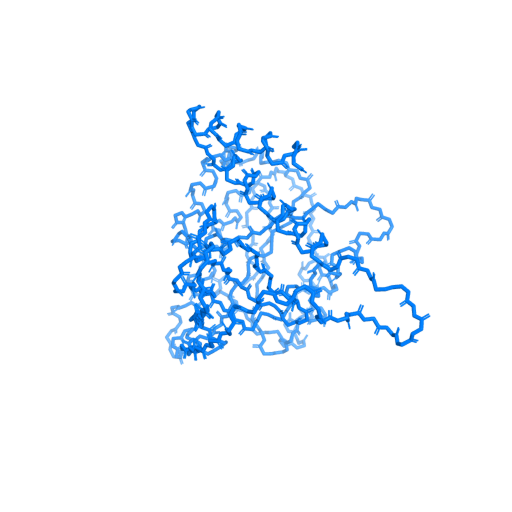and factor A-like domain superfamily [SSF53300] (4-111)
  IPR050934 Inter-alpha-trypsin inhibitor heavy chain [PTHR10338] (1-115)